Protein AF-A0A182H183-F1 (afdb_monomer_lite)

Secondary structure (DSSP, 8-state):
-PPPPPP--------EEE-TTT--EEEHHHHHHHHHHHHHT--EE-TTT--EESSHHHHHHHHHHHHSTTTSPPPPSS-HHHHHHHHHHHHTTSS-HHHHHHHH---HHHHHHHHH-SS-TTTHHHHSPPPHHHHHHHHHHHB---TT-S-EEB-S-HHHHHHHHTTSHHHHTTHHHH-SSHHHHHHHHHHHHHHHTEEPPPSS----PPPP------------

Sequence (224 aa):
MTTPRPEADRDGGVPKERCTVCRQDHLAKELQQYRRVLSDRLVFRCSICGGDYLSKEELWDHQDLHELPGTGPKPKVWNSNQMQEAIVAVVSQQCGISQASTQYGVPKGTLYDNILGKDNRMNVLHELPFSPEEEDAILNFACLLSPGAQSKRAIRSLCSILEFMSQFPCFQEKAEQFKFGGIPGFKWWWAFCRKHSIDPPRSLFDGRKRPKFDDTGNGRKDLI

Structure (mmCIF, N/CA/C/O backbone):
data_AF-A0A182H183-F1
#
_entry.id   AF-A0A182H183-F1
#
loop_
_atom_site.group_PDB
_atom_site.id
_atom_site.type_symbol
_atom_site.label_atom_id
_atom_site.label_alt_id
_atom_site.label_comp_id
_atom_site.label_asym_id
_atom_site.label_entity_id
_atom_site.label_seq_id
_atom_site.pdbx_PDB_ins_code
_atom_site.Cartn_x
_atom_site.Cartn_y
_atom_site.Cartn_z
_atom_site.occupancy
_atom_site.B_iso_or_equiv
_atom_site.auth_seq_id
_atom_site.auth_comp_id
_atom_site.auth_asym_id
_atom_site.auth_atom_id
_atom_site.pdbx_PDB_model_num
ATOM 1 N N . MET A 1 1 ? 22.256 65.022 -11.514 1.00 39.22 1 MET A N 1
ATOM 2 C CA . MET A 1 1 ? 22.562 63.815 -12.308 1.00 39.22 1 MET A CA 1
ATOM 3 C C . MET A 1 1 ? 22.072 62.628 -11.503 1.00 39.22 1 MET A C 1
ATOM 5 O O . MET A 1 1 ? 22.604 62.346 -10.441 1.00 39.22 1 MET A O 1
ATOM 9 N N . THR A 1 2 ? 20.937 62.093 -11.931 1.00 37.34 2 THR A N 1
ATOM 10 C CA . THR A 1 2 ? 20.128 61.044 -11.305 1.00 37.34 2 THR A CA 1
ATOM 11 C C . THR A 1 2 ? 20.797 59.682 -11.476 1.00 37.34 2 THR A C 1
ATOM 13 O O . THR A 1 2 ? 21.121 59.292 -12.593 1.00 37.34 2 THR A O 1
ATOM 16 N N . THR A 1 3 ? 20.999 58.948 -10.384 1.00 38.94 3 THR A N 1
ATOM 17 C CA . THR A 1 3 ? 21.345 57.523 -10.429 1.00 38.94 3 THR A CA 1
ATOM 18 C C . THR A 1 3 ? 20.062 56.707 -10.642 1.00 38.94 3 THR A C 1
ATOM 20 O O . THR A 1 3 ? 19.055 57.000 -9.991 1.00 38.94 3 THR A O 1
ATOM 23 N N . PRO A 1 4 ? 20.035 55.699 -11.534 1.00 43.81 4 PRO A N 1
ATOM 24 C CA . PRO A 1 4 ? 18.902 54.794 -11.610 1.00 43.81 4 PRO A CA 1
ATOM 25 C C . PRO A 1 4 ? 18.982 53.789 -10.457 1.00 43.81 4 PRO A C 1
ATOM 27 O O . PRO A 1 4 ? 20.023 53.198 -10.173 1.00 43.81 4 PRO A O 1
ATOM 30 N N . ARG A 1 5 ? 17.855 53.630 -9.771 1.00 40.81 5 ARG A N 1
ATOM 31 C CA . ARG A 1 5 ? 17.599 52.615 -8.749 1.00 40.81 5 ARG A CA 1
ATOM 32 C C . ARG A 1 5 ? 17.492 51.247 -9.442 1.00 40.81 5 ARG A C 1
ATOM 34 O O . ARG A 1 5 ? 16.743 51.169 -10.412 1.00 40.81 5 ARG A O 1
ATOM 41 N N . PRO A 1 6 ? 18.167 50.178 -8.981 1.00 44.06 6 PRO A N 1
ATOM 42 C CA . PRO A 1 6 ? 17.868 48.843 -9.475 1.00 44.06 6 PRO A CA 1
ATOM 43 C C . PRO A 1 6 ? 16.463 48.470 -8.998 1.00 44.06 6 PRO A C 1
ATOM 45 O O . PRO A 1 6 ? 16.145 48.536 -7.805 1.00 44.06 6 PRO A O 1
ATOM 48 N N . GLU A 1 7 ? 15.598 48.183 -9.962 1.00 44.69 7 GLU A N 1
ATOM 49 C CA . GLU A 1 7 ? 14.232 47.738 -9.746 1.00 44.69 7 GLU A CA 1
ATOM 50 C C . GLU A 1 7 ? 14.269 46.436 -8.942 1.00 44.69 7 GLU A C 1
ATOM 52 O O . GLU A 1 7 ? 14.997 45.499 -9.264 1.00 44.69 7 GLU A O 1
ATOM 57 N N . ALA A 1 8 ? 13.535 46.411 -7.831 1.00 43.25 8 ALA A N 1
ATOM 58 C CA . ALA A 1 8 ? 13.346 45.201 -7.056 1.00 43.25 8 ALA A CA 1
ATOM 59 C C . ALA A 1 8 ? 12.460 44.267 -7.881 1.00 43.25 8 ALA A C 1
ATOM 61 O O . ALA A 1 8 ? 11.236 44.415 -7.874 1.00 43.25 8 ALA A O 1
ATOM 62 N N . ASP A 1 9 ? 13.097 43.346 -8.596 1.00 43.84 9 ASP A N 1
ATOM 63 C CA . ASP A 1 9 ? 12.435 42.261 -9.301 1.00 43.84 9 ASP A CA 1
ATOM 64 C C . ASP A 1 9 ? 11.735 41.382 -8.255 1.00 43.84 9 ASP A C 1
ATOM 66 O O . ASP A 1 9 ? 12.343 40.581 -7.539 1.00 43.84 9 AS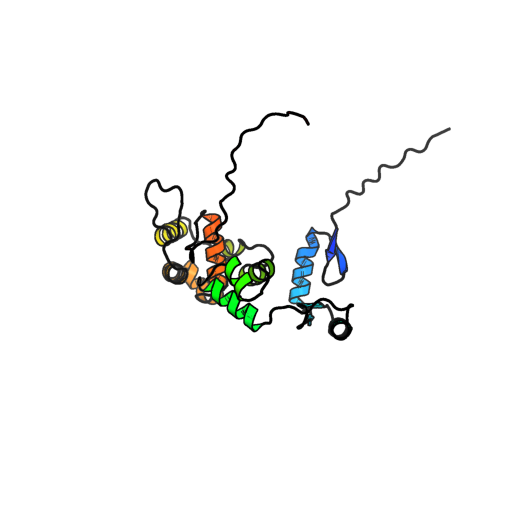P A O 1
ATOM 70 N N . ARG A 1 10 ? 10.434 41.619 -8.076 1.00 54.75 10 ARG A N 1
ATOM 71 C CA . ARG A 1 10 ? 9.547 40.747 -7.307 1.00 54.75 10 ARG A CA 1
ATOM 72 C C . ARG A 1 10 ? 9.146 39.585 -8.207 1.00 54.75 10 ARG A C 1
ATOM 74 O O . ARG A 1 10 ? 7.982 39.493 -8.583 1.00 54.75 10 ARG A O 1
ATOM 81 N N . ASP A 1 11 ? 10.074 38.687 -8.514 1.00 49.09 11 ASP A N 1
ATOM 82 C CA . ASP A 1 11 ? 9.678 37.351 -8.946 1.00 49.09 11 ASP A CA 1
ATOM 83 C C . ASP A 1 11 ? 9.651 36.451 -7.712 1.00 49.09 11 ASP A C 1
ATOM 85 O O . ASP A 1 11 ? 10.664 35.926 -7.246 1.00 49.09 11 ASP A O 1
ATOM 89 N N . GLY A 1 12 ? 8.465 36.338 -7.114 1.00 55.22 12 GLY A N 1
ATOM 90 C CA . GLY A 1 12 ? 8.164 35.286 -6.152 1.00 55.22 12 GLY A CA 1
ATOM 91 C C . GLY A 1 12 ? 8.176 33.952 -6.886 1.00 55.22 12 GLY A C 1
ATOM 92 O O . GLY A 1 12 ? 7.113 33.429 -7.211 1.00 55.22 12 GLY A O 1
ATOM 93 N N . GLY A 1 13 ? 9.377 33.449 -7.185 1.00 62.22 13 GLY A N 1
ATOM 94 C CA . GLY A 1 13 ? 9.611 32.280 -8.021 1.00 62.22 13 GLY A CA 1
ATOM 95 C C . GLY A 1 13 ? 8.808 31.088 -7.524 1.00 62.22 13 GLY A C 1
ATOM 96 O O . GLY A 1 13 ? 9.143 30.460 -6.518 1.00 62.22 13 GLY A O 1
ATOM 97 N N . VAL A 1 14 ? 7.713 30.787 -8.221 1.00 70.69 14 VAL A N 1
ATOM 98 C CA . VAL A 1 14 ? 6.875 29.636 -7.896 1.00 70.69 14 VAL A CA 1
ATOM 99 C C . VAL A 1 14 ? 7.707 28.372 -8.148 1.00 70.69 14 VAL A C 1
ATOM 101 O O . VAL A 1 14 ? 8.242 28.228 -9.252 1.00 70.69 14 VAL A O 1
ATOM 104 N N . PRO A 1 15 ? 7.825 27.447 -7.176 1.00 79.31 15 PRO A N 1
ATOM 105 C CA . PRO A 1 15 ? 8.632 26.242 -7.338 1.00 79.31 15 PRO A CA 1
ATOM 106 C C . PRO A 1 15 ? 8.178 25.424 -8.553 1.00 79.31 15 PRO A C 1
ATOM 108 O O . PRO A 1 15 ? 7.014 25.017 -8.644 1.00 79.31 15 PRO A O 1
ATOM 111 N N . LYS A 1 16 ? 9.105 25.188 -9.487 1.00 82.88 16 LYS A N 1
ATOM 112 C CA . LYS A 1 16 ? 8.920 24.320 -10.655 1.00 82.88 16 LYS A CA 1
ATOM 113 C C . LYS A 1 16 ? 9.706 23.030 -10.465 1.00 82.88 16 LYS A C 1
ATOM 115 O O . LYS A 1 16 ? 10.838 23.050 -9.994 1.00 82.88 16 LYS A O 1
ATOM 120 N N . GLU A 1 17 ? 9.107 21.920 -10.863 1.00 82.38 17 GLU A N 1
ATOM 121 C CA . GLU A 1 17 ? 9.718 20.597 -10.864 1.00 82.38 17 GLU A CA 1
ATOM 122 C C . GLU A 1 17 ? 9.696 20.014 -12.279 1.00 82.38 17 GLU A C 1
ATOM 124 O O . GLU A 1 17 ? 8.710 20.141 -13.011 1.00 82.38 17 GLU A O 1
ATOM 129 N N . ARG A 1 18 ? 10.777 19.326 -12.654 1.00 78.31 18 ARG A N 1
ATOM 130 C CA . ARG A 1 18 ? 10.873 18.642 -13.943 1.00 78.31 18 ARG A CA 1
ATOM 131 C C . ARG A 1 18 ? 10.112 17.323 -13.910 1.00 78.31 18 ARG A C 1
ATOM 133 O O . ARG A 1 18 ? 10.361 16.462 -13.064 1.00 78.31 18 ARG A O 1
ATOM 140 N N . CYS A 1 19 ? 9.208 17.127 -14.860 1.00 75.56 19 CYS A N 1
ATOM 141 C CA . CYS A 1 19 ? 8.535 15.851 -15.039 1.00 75.56 19 CYS A CA 1
ATOM 142 C C . CYS A 1 19 ? 9.513 14.798 -15.573 1.00 75.56 19 CYS A C 1
ATOM 144 O O . CYS A 1 19 ? 10.185 15.011 -16.578 1.00 75.56 19 CYS A O 1
ATOM 146 N N . THR A 1 20 ? 9.558 13.625 -14.944 1.00 64.50 20 THR A N 1
ATOM 147 C CA . THR A 1 20 ? 10.411 12.510 -15.386 1.00 64.50 20 THR A CA 1
ATOM 148 C C . THR A 1 20 ? 9.878 11.792 -16.627 1.00 64.50 20 THR A C 1
ATOM 150 O O . THR A 1 20 ? 10.598 10.978 -17.190 1.00 64.50 20 THR A O 1
ATOM 153 N N . VAL A 1 21 ? 8.635 12.077 -17.033 1.00 66.81 21 VAL A N 1
ATOM 154 C CA . VAL A 1 21 ? 7.955 11.436 -18.171 1.00 66.81 21 VAL A CA 1
ATOM 155 C C . VAL A 1 21 ? 8.037 12.320 -19.420 1.00 66.81 21 VAL A C 1
ATOM 157 O O . VAL A 1 21 ? 8.633 11.917 -20.406 1.00 66.81 21 VAL A O 1
ATOM 160 N N . CYS A 1 22 ? 7.530 13.559 -19.373 1.00 71.56 22 CYS A N 1
ATOM 161 C CA . CYS A 1 22 ? 7.561 14.478 -20.524 1.00 71.56 22 CYS A CA 1
ATOM 162 C C . CYS A 1 22 ? 8.816 15.369 -20.594 1.00 71.56 22 CYS A C 1
ATOM 164 O O . CYS A 1 22 ? 8.970 16.135 -21.540 1.00 71.56 22 CYS A O 1
ATOM 166 N N . ARG A 1 23 ? 9.695 15.318 -19.580 1.00 73.12 23 ARG A N 1
ATOM 167 C CA . ARG A 1 23 ? 10.912 16.148 -19.441 1.00 73.12 23 ARG A CA 1
ATOM 168 C C . ARG A 1 23 ? 10.685 17.668 -19.425 1.00 73.12 23 ARG A C 1
ATOM 170 O O . ARG A 1 23 ? 11.663 18.412 -19.442 1.00 73.12 23 ARG A O 1
ATOM 177 N N . GLN A 1 24 ? 9.437 18.125 -19.327 1.00 75.00 24 GLN A N 1
ATOM 178 C CA . GLN A 1 24 ? 9.078 19.539 -19.190 1.00 75.00 24 GLN A CA 1
ATOM 179 C C . GLN A 1 24 ? 9.025 19.970 -17.719 1.00 75.00 24 GLN A C 1
ATOM 181 O O . GLN A 1 24 ? 8.771 19.158 -16.822 1.00 75.00 24 GLN A O 1
ATOM 186 N N . ASP A 1 25 ? 9.267 21.258 -17.476 1.00 82.50 25 ASP A N 1
ATOM 187 C CA . ASP A 1 25 ? 9.179 21.863 -16.149 1.00 82.50 25 ASP A CA 1
ATOM 188 C C . ASP A 1 25 ? 7.733 22.314 -15.884 1.00 82.50 25 ASP A C 1
ATOM 190 O O . ASP A 1 25 ? 7.171 23.119 -16.628 1.00 82.50 25 ASP A O 1
ATOM 194 N N . HIS A 1 26 ? 7.128 21.804 -14.811 1.00 81.88 26 HIS A N 1
ATOM 195 C CA . HIS A 1 26 ? 5.771 22.155 -14.384 1.00 81.88 26 HIS A CA 1
ATOM 196 C C . HIS A 1 26 ? 5.799 22.798 -13.000 1.00 81.88 26 HIS A C 1
ATOM 198 O O . HIS A 1 26 ? 6.723 22.572 -12.221 1.00 81.88 26 HIS A O 1
ATOM 204 N N . LEU A 1 27 ? 4.765 23.567 -12.651 1.00 85.50 27 LEU A N 1
ATOM 205 C CA . LEU A 1 27 ? 4.596 24.042 -11.277 1.00 85.50 27 LEU A CA 1
ATOM 206 C C . LEU A 1 27 ? 4.476 22.832 -10.340 1.00 85.50 27 LEU A C 1
ATOM 208 O O . LEU A 1 27 ? 3.696 21.920 -10.616 1.00 85.50 27 LEU A O 1
ATOM 212 N N . ALA A 1 28 ? 5.209 22.823 -9.223 1.00 79.19 28 ALA A N 1
ATOM 213 C CA . ALA A 1 28 ? 5.262 21.676 -8.307 1.00 79.19 28 ALA A CA 1
ATOM 214 C C . ALA A 1 28 ? 3.858 21.226 -7.847 1.00 79.19 28 ALA A C 1
ATOM 216 O O . ALA A 1 28 ? 3.555 20.035 -7.805 1.00 79.19 28 ALA A O 1
ATOM 217 N N . LYS A 1 29 ? 2.963 22.196 -7.611 1.00 79.44 29 LYS A N 1
ATOM 218 C CA . LYS A 1 29 ? 1.550 21.976 -7.251 1.00 79.44 29 LYS A CA 1
ATOM 219 C C . LYS A 1 29 ? 0.711 21.289 -8.341 1.00 79.44 29 LYS A C 1
ATOM 221 O O . LYS A 1 29 ? -0.225 20.567 -8.024 1.00 79.44 29 LYS A O 1
ATOM 226 N N . GLU A 1 30 ? 1.034 21.500 -9.614 1.00 81.06 30 GLU A N 1
ATOM 227 C CA . GLU A 1 30 ? 0.284 20.974 -10.767 1.00 81.06 30 GLU A CA 1
ATOM 228 C C . GLU A 1 30 ? 0.905 19.686 -11.309 1.00 81.06 30 GLU A C 1
ATOM 230 O O . GLU A 1 30 ? 0.224 18.876 -11.939 1.00 81.06 30 GLU A O 1
ATOM 235 N N . LEU A 1 31 ? 2.186 19.447 -11.016 1.00 79.94 31 LEU A N 1
ATOM 236 C CA . LEU A 1 31 ? 2.907 18.272 -11.481 1.00 79.94 31 LEU A CA 1
ATOM 237 C C . LEU A 1 31 ? 2.298 16.969 -10.945 1.00 79.94 31 LEU A C 1
ATOM 239 O O . LEU A 1 31 ? 2.270 15.973 -11.664 1.00 79.94 31 LEU A O 1
ATOM 243 N N . GLN A 1 32 ? 1.767 16.954 -9.718 1.00 74.25 32 GLN A N 1
ATOM 244 C CA . GLN A 1 32 ? 1.113 15.762 -9.164 1.00 74.25 32 GLN A CA 1
ATOM 245 C C . GLN A 1 32 ? -0.190 15.420 -9.902 1.00 74.25 32 GLN A C 1
ATOM 247 O O . GLN A 1 32 ? -0.432 14.251 -10.201 1.00 74.25 32 GLN A O 1
ATOM 252 N N . GLN A 1 33 ? -0.998 16.425 -10.251 1.00 78.31 33 GLN A N 1
ATOM 253 C CA . GLN A 1 33 ? -2.214 16.235 -11.046 1.00 78.31 33 GLN A CA 1
ATOM 254 C C . GLN A 1 33 ? -1.874 15.828 -12.484 1.00 78.31 33 GLN A C 1
ATOM 256 O O . GLN A 1 33 ? -2.462 14.889 -13.014 1.00 78.31 33 GLN A O 1
ATOM 261 N N . TYR A 1 34 ? -0.874 16.468 -13.091 1.00 77.94 34 TYR A N 1
ATOM 262 C CA . TYR A 1 34 ? -0.394 16.123 -14.425 1.00 77.94 34 TYR A CA 1
ATOM 263 C C . TYR A 1 34 ? 0.140 14.685 -14.494 1.00 77.94 34 TYR A C 1
ATOM 265 O O . TYR A 1 34 ? -0.208 13.952 -15.413 1.00 77.94 34 TYR A O 1
ATOM 273 N N . ARG A 1 35 ? 0.898 14.226 -13.485 1.00 69.88 35 ARG A N 1
ATOM 274 C CA . ARG A 1 35 ? 1.352 12.826 -13.378 1.00 69.88 35 ARG A CA 1
ATOM 275 C C . ARG A 1 35 ? 0.186 11.829 -13.353 1.00 69.88 35 ARG A C 1
ATOM 277 O O . ARG A 1 35 ? 0.322 10.769 -13.954 1.00 69.88 35 ARG A O 1
ATOM 284 N N . ARG A 1 36 ? -0.939 12.163 -12.705 1.00 69.44 36 ARG A N 1
ATOM 285 C CA . ARG A 1 36 ? -2.165 11.336 -12.727 1.00 69.44 36 ARG A CA 1
ATOM 286 C C . ARG A 1 36 ? -2.803 11.315 -14.116 1.00 69.44 36 ARG A C 1
ATOM 288 O O . ARG A 1 36 ? -3.096 10.254 -14.641 1.00 69.44 36 ARG A O 1
ATOM 295 N N . VAL A 1 37 ? -2.904 12.471 -14.772 1.00 71.19 37 VAL A N 1
ATOM 296 C CA . VAL A 1 37 ? -3.403 12.540 -16.156 1.00 71.19 37 VAL A CA 1
ATOM 297 C C . VAL A 1 37 ? -2.513 11.741 -17.112 1.00 71.19 37 VAL A C 1
ATOM 299 O O . VAL A 1 37 ? -3.028 11.087 -18.010 1.00 71.19 37 VAL A O 1
ATOM 302 N N . LEU A 1 38 ? -1.191 11.748 -16.920 1.00 67.31 38 LEU A N 1
ATOM 303 C CA . LEU A 1 38 ? -0.270 10.924 -17.704 1.00 67.31 38 LEU A CA 1
ATOM 304 C C . LEU A 1 38 ? -0.443 9.427 -17.426 1.00 67.31 38 LEU A C 1
ATOM 306 O O . LEU A 1 38 ? -0.448 8.646 -18.373 1.00 67.31 38 LEU A O 1
ATOM 310 N N . SER A 1 39 ? -0.613 9.015 -16.162 1.00 63.16 39 SER A N 1
ATOM 311 C CA . SER A 1 39 ? -0.900 7.608 -15.849 1.00 63.16 39 SER A CA 1
ATOM 312 C C . SER A 1 39 ? -2.227 7.144 -16.446 1.00 63.16 39 SER A C 1
ATOM 314 O O . SER A 1 39 ? -2.306 6.018 -16.929 1.00 63.16 39 SER A O 1
ATOM 316 N N . ASP A 1 40 ? -3.228 8.024 -16.474 1.00 62.56 40 ASP A N 1
ATOM 317 C CA . ASP A 1 40 ? -4.559 7.739 -17.013 1.00 62.56 40 ASP A CA 1
ATOM 318 C C . ASP A 1 40 ? -4.583 7.788 -18.554 1.00 62.56 40 ASP A C 1
ATOM 320 O O . ASP A 1 40 ? -5.434 7.163 -19.183 1.00 62.56 40 ASP A O 1
ATOM 324 N N . ARG A 1 41 ? -3.622 8.484 -19.185 1.00 58.84 41 ARG A N 1
ATOM 325 C CA . ARG A 1 41 ? -3.465 8.596 -20.649 1.00 58.84 41 ARG A CA 1
ATOM 326 C C . ARG A 1 41 ? -2.628 7.483 -21.300 1.00 58.84 41 ARG A C 1
ATOM 328 O O . ARG A 1 41 ? -2.269 7.628 -22.461 1.00 58.84 41 ARG A O 1
ATOM 335 N N . LEU A 1 42 ? -2.382 6.364 -20.611 1.00 59.03 42 LEU A N 1
ATOM 336 C CA . LEU A 1 42 ? -1.580 5.229 -21.104 1.00 59.03 42 LEU A CA 1
ATOM 337 C C . LEU A 1 42 ? -0.159 5.641 -21.538 1.00 59.03 42 LEU A C 1
ATOM 339 O O . LEU A 1 42 ? 0.170 5.723 -22.718 1.00 59.03 42 LEU A O 1
ATOM 343 N N . VAL A 1 43 ? 0.727 5.836 -20.561 1.00 73.44 43 VAL A N 1
ATOM 344 C CA . VAL A 1 43 ? 2.173 5.798 -20.825 1.00 73.44 43 VAL A CA 1
ATOM 345 C C . VAL A 1 43 ? 2.601 4.402 -21.297 1.00 73.44 43 VAL A C 1
ATOM 347 O O . VAL A 1 43 ? 2.169 3.384 -20.750 1.00 73.44 43 VAL A O 1
ATOM 350 N N . PHE A 1 44 ? 3.490 4.344 -22.287 1.00 76.44 44 PHE A N 1
ATOM 351 C CA . PHE A 1 44 ? 4.120 3.108 -22.744 1.00 76.44 44 PHE A CA 1
ATOM 352 C C . PHE A 1 44 ? 5.293 2.774 -21.825 1.00 76.44 44 PHE A C 1
ATOM 354 O O . PHE A 1 44 ? 6.191 3.590 -21.632 1.00 76.44 44 PHE A O 1
ATOM 361 N N . ARG A 1 45 ? 5.298 1.575 -21.235 1.00 78.19 45 ARG A N 1
ATOM 362 C CA . ARG A 1 45 ? 6.331 1.170 -20.273 1.00 78.19 45 ARG A CA 1
ATOM 363 C C . ARG A 1 45 ? 7.333 0.207 -20.894 1.00 78.19 45 ARG A C 1
ATOM 365 O O . ARG A 1 45 ? 6.951 -0.859 -21.371 1.00 78.19 45 ARG A O 1
ATOM 372 N N . CYS A 1 46 ? 8.622 0.529 -20.793 1.00 80.94 46 CYS A N 1
ATOM 373 C CA . CYS A 1 46 ? 9.691 -0.381 -21.188 1.00 80.94 46 CYS A CA 1
ATOM 374 C C . CYS A 1 46 ? 9.704 -1.625 -20.292 1.00 80.94 46 CYS A C 1
ATOM 376 O O . CYS A 1 46 ? 9.806 -1.530 -19.067 1.00 80.94 46 CYS A O 1
ATOM 378 N N . SER A 1 47 ? 9.634 -2.807 -20.900 1.00 74.31 47 SER A N 1
ATOM 379 C CA . SER A 1 47 ? 9.675 -4.090 -20.193 1.00 74.31 47 SER A CA 1
ATOM 380 C C . SER A 1 47 ? 11.050 -4.400 -19.586 1.00 74.31 47 SER A C 1
ATOM 382 O O . SER A 1 47 ? 11.117 -5.128 -18.598 1.00 74.31 47 SER A O 1
ATOM 384 N N . ILE A 1 48 ? 12.127 -3.817 -20.127 1.00 76.19 48 ILE A N 1
ATOM 385 C CA . ILE A 1 48 ? 13.517 -4.084 -19.730 1.00 76.19 48 ILE A CA 1
ATOM 386 C C . ILE A 1 48 ? 13.937 -3.207 -18.540 1.00 76.19 48 ILE A C 1
ATOM 388 O O . ILE A 1 48 ? 14.385 -3.727 -17.517 1.00 76.19 48 ILE A O 1
ATOM 392 N N . CYS A 1 49 ? 13.771 -1.881 -18.625 1.00 78.81 49 CYS A N 1
ATOM 393 C CA . CYS A 1 49 ? 14.171 -0.956 -17.552 1.00 78.81 49 CYS A CA 1
ATOM 394 C C . CYS A 1 49 ? 13.004 -0.363 -16.749 1.00 78.81 49 CYS A C 1
ATOM 396 O O . CYS A 1 49 ? 13.213 0.167 -15.658 1.00 78.81 49 CYS A O 1
ATOM 398 N N . GLY A 1 50 ? 11.760 -0.475 -17.228 1.00 73.25 50 GLY A N 1
ATOM 399 C CA . GLY A 1 50 ? 10.590 0.116 -16.575 1.00 73.25 50 GLY A CA 1
ATOM 400 C C . GLY A 1 50 ? 10.414 1.618 -16.760 1.00 73.25 50 GLY A C 1
ATOM 401 O O . GLY A 1 50 ? 9.613 2.182 -16.019 1.00 73.25 50 GLY A O 1
ATOM 402 N N . GLY A 1 51 ? 11.148 2.252 -17.679 1.00 77.56 51 GLY A N 1
ATOM 403 C CA . GLY A 1 51 ? 10.915 3.646 -18.060 1.00 77.56 51 GLY A CA 1
ATOM 404 C C . GLY A 1 51 ? 9.517 3.838 -18.653 1.00 77.56 51 GLY A C 1
ATOM 405 O O . GLY A 1 51 ? 9.002 2.929 -19.305 1.00 77.56 51 GLY A O 1
ATOM 406 N N . ASP A 1 52 ? 8.914 4.999 -18.401 1.00 78.75 52 ASP A N 1
ATOM 407 C CA . ASP A 1 52 ? 7.608 5.397 -18.934 1.00 78.75 52 ASP A CA 1
ATOM 408 C C . ASP A 1 52 ? 7.814 6.406 -20.084 1.00 78.75 52 ASP A C 1
ATOM 410 O O . ASP A 1 52 ? 8.602 7.343 -19.942 1.00 78.75 52 ASP A O 1
ATOM 414 N N . TYR A 1 53 ? 7.097 6.222 -21.193 1.00 79.88 53 TYR A N 1
ATOM 415 C CA . TYR A 1 53 ? 7.204 6.996 -22.439 1.00 79.88 53 TYR A CA 1
ATOM 416 C C . TYR A 1 53 ? 5.816 7.463 -22.894 1.00 79.88 53 TYR A C 1
ATOM 418 O O . TYR A 1 53 ? 4.810 6.824 -22.574 1.00 79.88 53 TYR A O 1
ATOM 426 N N . LEU A 1 54 ? 5.734 8.589 -23.606 1.00 77.69 54 LEU A N 1
ATOM 427 C CA . LEU A 1 54 ? 4.453 9.189 -24.008 1.00 77.69 54 LEU A CA 1
ATOM 428 C C . LEU A 1 54 ? 3.938 8.643 -25.340 1.00 77.69 54 LEU A C 1
ATOM 430 O O . LEU A 1 54 ? 2.754 8.777 -25.641 1.00 77.69 54 LEU A O 1
ATOM 434 N N . SER A 1 55 ? 4.816 8.020 -26.120 1.00 80.62 55 SER A N 1
ATOM 435 C CA . SER A 1 55 ? 4.503 7.424 -27.414 1.00 80.62 55 SER A CA 1
ATOM 436 C C . SER A 1 55 ? 5.174 6.062 -27.586 1.00 80.62 55 SER A C 1
ATOM 438 O O . SER A 1 55 ? 6.088 5.688 -26.843 1.00 80.62 55 SER A O 1
ATOM 440 N N . LYS A 1 56 ? 4.689 5.299 -28.567 1.00 82.44 56 LYS A N 1
ATOM 441 C CA . LYS A 1 56 ? 5.246 3.987 -28.902 1.00 82.44 56 LYS A CA 1
ATOM 442 C C . LYS A 1 56 ? 6.600 4.135 -29.594 1.00 82.44 56 LYS A C 1
ATOM 444 O O . LYS A 1 56 ? 7.486 3.324 -29.362 1.00 82.44 56 LYS A O 1
ATOM 449 N N . GLU A 1 57 ? 6.750 5.193 -30.382 1.00 86.75 57 GLU A N 1
ATOM 450 C CA . GLU A 1 57 ? 7.964 5.576 -31.096 1.00 86.75 57 GLU A CA 1
ATOM 451 C C . GLU A 1 57 ? 9.092 5.893 -30.107 1.00 86.75 57 GLU A C 1
ATOM 453 O O . GLU A 1 57 ? 10.155 5.289 -30.184 1.00 86.75 57 GLU A O 1
ATOM 458 N N . GLU A 1 58 ? 8.829 6.717 -29.085 1.00 82.88 58 GLU A N 1
ATOM 459 C CA . GLU A 1 58 ? 9.811 6.996 -28.024 1.00 82.88 58 GLU A CA 1
ATOM 460 C C . GLU A 1 58 ? 10.217 5.738 -27.242 1.00 82.88 58 GLU A C 1
ATOM 462 O O . GLU A 1 58 ? 11.360 5.623 -26.795 1.00 82.88 58 GLU A O 1
ATOM 467 N N . LEU A 1 59 ? 9.283 4.799 -27.041 1.00 84.44 59 LEU A N 1
ATOM 468 C CA . LEU A 1 59 ? 9.589 3.521 -26.406 1.00 84.44 59 LEU A CA 1
ATOM 469 C C . LEU A 1 59 ? 10.475 2.647 -27.308 1.00 84.44 59 LEU A C 1
ATOM 471 O O . LEU A 1 59 ? 11.403 2.025 -26.795 1.00 84.44 59 LEU A O 1
ATOM 475 N N . TRP A 1 60 ? 10.193 2.578 -28.608 1.00 85.56 60 TRP A N 1
ATOM 476 C CA . TRP A 1 60 ? 10.992 1.813 -29.569 1.00 85.56 60 TRP A CA 1
ATOM 477 C C . TRP A 1 60 ? 12.410 2.366 -29.694 1.00 85.56 60 TRP A C 1
ATOM 479 O O . TRP A 1 60 ? 13.356 1.621 -29.456 1.00 85.56 60 TRP A O 1
ATOM 489 N N . ASP A 1 61 ? 12.557 3.677 -29.893 1.00 84.69 61 ASP A N 1
ATOM 490 C CA . ASP A 1 61 ? 13.867 4.341 -29.936 1.00 84.69 61 ASP A CA 1
ATOM 491 C C . ASP A 1 61 ? 14.663 4.093 -28.646 1.00 84.69 61 ASP A C 1
ATOM 493 O O . ASP A 1 61 ? 15.882 3.924 -28.639 1.00 84.69 61 ASP A O 1
ATOM 497 N N . HIS A 1 62 ? 13.967 4.060 -27.507 1.00 82.88 62 HIS A N 1
ATOM 498 C CA . HIS A 1 62 ? 14.585 3.715 -26.241 1.00 82.88 62 HIS A CA 1
ATOM 499 C C . HIS A 1 62 ? 15.008 2.239 -26.161 1.00 82.88 62 HIS A C 1
ATOM 501 O O . HIS A 1 62 ? 16.054 1.947 -25.573 1.00 82.88 62 HIS A O 1
ATOM 507 N N . GLN A 1 63 ? 14.209 1.311 -26.689 1.00 82.88 63 GLN A N 1
ATOM 508 C CA . GLN A 1 63 ? 14.519 -0.119 -26.671 1.00 82.88 63 GLN A CA 1
ATOM 509 C C . GLN A 1 63 ? 15.796 -0.433 -27.452 1.00 82.88 63 GLN A C 1
ATOM 511 O O . GLN A 1 63 ? 16.590 -1.237 -26.967 1.00 82.88 63 GLN A O 1
ATOM 516 N N . ASP A 1 64 ? 16.063 0.283 -28.542 1.00 83.81 64 ASP A N 1
ATOM 517 C CA . ASP A 1 64 ? 17.311 0.162 -29.305 1.00 83.81 64 ASP A CA 1
ATOM 518 C C . ASP A 1 64 ? 18.548 0.494 -28.448 1.00 83.81 64 ASP A C 1
ATOM 520 O O . ASP A 1 64 ? 19.619 -0.098 -28.597 1.00 83.81 64 ASP A O 1
ATOM 524 N N . LEU A 1 65 ? 18.407 1.383 -27.455 1.00 81.25 65 LEU A N 1
ATOM 525 C CA . LEU A 1 65 ? 19.495 1.699 -26.521 1.00 81.25 65 LEU A CA 1
ATOM 526 C C . LEU A 1 65 ? 19.854 0.524 -25.602 1.00 81.25 65 LEU A C 1
ATOM 528 O O . LEU A 1 65 ? 20.947 0.520 -25.038 1.00 81.25 65 LEU A O 1
ATOM 532 N N . HIS A 1 66 ? 18.970 -0.461 -25.417 1.00 75.62 66 HIS A N 1
ATOM 533 C CA . HIS A 1 66 ? 19.301 -1.678 -24.673 1.00 75.62 66 HIS A CA 1
ATOM 534 C C . HIS A 1 66 ? 20.210 -2.630 -25.455 1.00 75.62 66 HIS A C 1
ATOM 536 O O . HIS A 1 66 ? 20.903 -3.434 -24.832 1.00 75.62 66 HIS A O 1
ATOM 542 N N . GLU A 1 67 ? 20.237 -2.528 -26.784 1.00 75.50 67 GLU A N 1
ATOM 543 C CA . GLU A 1 67 ? 21.098 -3.343 -27.646 1.00 75.50 67 GLU A CA 1
ATOM 544 C C . GLU A 1 67 ? 22.534 -2.798 -27.709 1.00 75.50 67 GLU A C 1
ATOM 546 O O . GLU A 1 67 ? 23.477 -3.534 -28.008 1.00 75.50 67 GLU A O 1
ATOM 551 N N . LEU A 1 68 ? 22.727 -1.518 -27.367 1.00 73.88 68 LEU A N 1
ATOM 552 C CA . LEU A 1 68 ? 24.028 -0.858 -27.384 1.00 73.88 68 LEU A CA 1
ATOM 553 C C . LEU A 1 68 ? 24.779 -1.016 -26.043 1.00 73.88 68 LEU A C 1
ATOM 555 O O . LEU A 1 68 ? 24.291 -0.593 -24.987 1.00 73.88 68 LEU A O 1
ATOM 559 N N . PRO A 1 69 ? 26.010 -1.565 -26.044 1.00 66.50 69 PRO A N 1
ATOM 560 C CA . PRO A 1 69 ? 26.800 -1.698 -24.827 1.00 66.50 69 PRO A CA 1
ATOM 561 C C . PRO A 1 69 ? 27.240 -0.324 -24.299 1.00 66.50 69 PRO A C 1
ATOM 563 O O . PRO A 1 69 ? 27.965 0.418 -24.956 1.00 66.50 69 PRO A O 1
ATOM 566 N N . GLY A 1 70 ? 26.834 -0.007 -23.066 1.00 66.06 70 GLY A N 1
ATOM 567 C CA . GLY A 1 70 ? 27.335 1.145 -22.305 1.00 66.06 70 GLY A CA 1
ATOM 568 C C . GLY A 1 70 ? 26.535 2.446 -22.422 1.00 66.06 70 GLY A C 1
ATOM 569 O O . GLY A 1 70 ? 26.870 3.398 -21.720 1.00 66.06 70 GLY A O 1
ATOM 570 N N . THR A 1 71 ? 25.474 2.500 -23.233 1.00 64.50 71 THR A N 1
ATOM 571 C CA . THR A 1 71 ? 24.648 3.715 -23.415 1.00 64.50 71 THR A CA 1
ATOM 572 C C . THR A 1 71 ? 23.198 3.556 -22.943 1.00 64.50 71 THR A C 1
ATOM 574 O O . THR A 1 71 ? 22.546 4.556 -22.638 1.00 64.50 71 THR A O 1
ATOM 577 N N . GLY A 1 72 ? 22.700 2.322 -22.808 1.00 62.09 72 GLY A N 1
ATOM 578 C CA . GLY A 1 72 ? 21.351 2.040 -22.316 1.00 62.09 72 GLY A CA 1
ATOM 579 C C . GLY A 1 72 ? 21.210 2.063 -20.786 1.00 62.09 72 GLY A C 1
ATOM 580 O O . GLY A 1 72 ? 22.150 1.721 -20.058 1.00 62.09 72 GLY A O 1
ATOM 581 N N . PRO A 1 73 ? 20.024 2.413 -20.248 1.00 63.62 73 PRO A N 1
ATOM 582 C CA . PRO A 1 73 ? 19.731 2.197 -18.836 1.00 63.62 73 PRO A CA 1
ATOM 583 C C . PRO A 1 73 ? 19.830 0.705 -18.504 1.00 63.62 73 PRO A C 1
ATOM 585 O O . PRO A 1 73 ? 19.456 -0.160 -19.296 1.00 63.62 73 PRO A O 1
ATOM 588 N N . LYS A 1 74 ? 20.355 0.397 -17.314 1.00 62.50 74 LYS A N 1
ATOM 589 C CA . LYS A 1 74 ? 20.587 -0.992 -16.908 1.00 62.50 74 LYS A CA 1
ATOM 590 C C . LYS A 1 74 ? 19.258 -1.761 -16.858 1.00 62.50 74 LYS A C 1
ATOM 592 O O . LYS A 1 74 ? 18.281 -1.222 -16.327 1.00 62.50 74 LYS A O 1
ATOM 597 N N . PRO A 1 75 ? 19.213 -3.004 -17.372 1.00 63.97 75 PRO A N 1
ATOM 598 C CA . PRO A 1 75 ? 18.032 -3.845 -17.249 1.00 63.97 75 PRO A CA 1
ATOM 599 C C . PRO A 1 75 ? 17.687 -4.046 -15.773 1.00 63.97 75 PRO A C 1
ATOM 601 O O . PRO A 1 75 ? 18.569 -4.086 -14.906 1.00 63.97 75 PRO A O 1
ATOM 604 N N . LYS A 1 76 ? 16.392 -4.168 -15.475 1.00 67.75 76 LYS A N 1
ATOM 605 C CA . LYS A 1 76 ? 15.958 -4.567 -14.138 1.00 67.75 76 LYS A CA 1
ATOM 606 C C . LYS A 1 76 ? 16.551 -5.936 -13.824 1.00 67.75 76 LYS A C 1
ATOM 608 O O . LYS A 1 76 ? 16.444 -6.868 -14.610 1.00 67.75 76 LYS A O 1
ATOM 613 N N . VAL A 1 77 ? 17.146 -6.049 -12.640 1.00 75.44 77 VAL A N 1
ATOM 614 C CA . VAL A 1 77 ? 17.688 -7.318 -12.124 1.00 75.44 77 VAL A CA 1
ATOM 615 C C . VAL A 1 77 ? 16.563 -8.307 -11.783 1.00 75.44 77 VAL A C 1
ATOM 617 O O . VAL A 1 77 ? 16.802 -9.502 -11.659 1.00 75.44 77 VAL A O 1
ATOM 620 N N . TRP A 1 78 ? 15.332 -7.809 -11.643 1.00 79.62 78 TRP A N 1
ATOM 621 C CA . TRP A 1 78 ? 14.143 -8.573 -11.289 1.00 79.62 78 TRP A CA 1
ATOM 622 C C . TRP A 1 78 ? 13.101 -8.529 -12.412 1.00 79.62 78 TRP A C 1
ATOM 624 O O . TRP A 1 78 ? 12.918 -7.503 -13.071 1.00 79.62 78 TRP A O 1
ATOM 634 N N . ASN A 1 79 ? 12.388 -9.636 -12.603 1.00 82.06 79 ASN A N 1
ATOM 635 C CA . ASN A 1 79 ? 11.315 -9.767 -13.587 1.00 82.06 79 ASN A CA 1
ATOM 636 C C . ASN A 1 79 ? 9.918 -9.584 -12.957 1.00 82.06 79 ASN A C 1
ATOM 638 O O . ASN A 1 79 ? 9.766 -9.412 -11.745 1.00 82.06 79 ASN A O 1
ATOM 642 N N . SER A 1 80 ? 8.875 -9.616 -13.793 1.00 81.56 80 SER A N 1
ATOM 643 C CA . SER A 1 80 ? 7.490 -9.410 -13.343 1.00 81.56 80 SER A CA 1
ATOM 644 C C . SER A 1 80 ? 7.004 -10.473 -12.350 1.00 81.56 80 SER A C 1
ATOM 646 O O . SER A 1 80 ? 6.234 -10.146 -11.450 1.00 81.56 80 SER A O 1
ATOM 648 N N . ASN A 1 81 ? 7.463 -11.721 -12.475 1.00 84.12 81 ASN A N 1
ATOM 649 C CA . ASN A 1 81 ? 7.063 -12.803 -11.572 1.00 84.12 81 ASN A CA 1
ATOM 650 C C . ASN A 1 81 ? 7.671 -12.601 -10.182 1.00 84.12 81 ASN A C 1
ATOM 652 O O . ASN A 1 81 ? 6.944 -12.640 -9.196 1.00 84.12 81 ASN A O 1
ATOM 656 N N . GLN A 1 82 ? 8.962 -12.264 -10.105 1.00 87.44 82 GLN A N 1
ATOM 657 C CA . GLN A 1 82 ? 9.635 -11.957 -8.836 1.00 87.44 82 GLN A CA 1
ATOM 658 C C . GLN A 1 82 ? 8.975 -10.784 -8.102 1.00 87.44 82 GLN A C 1
ATOM 660 O O . GLN A 1 82 ? 8.847 -10.809 -6.880 1.00 87.44 82 GLN A O 1
ATOM 665 N N . MET A 1 83 ? 8.511 -9.765 -8.835 1.00 89.06 83 MET A N 1
ATOM 666 C CA . MET A 1 83 ? 7.724 -8.677 -8.249 1.00 89.06 83 MET A CA 1
ATOM 667 C C . MET A 1 83 ? 6.407 -9.187 -7.658 1.00 89.06 83 MET A C 1
ATOM 669 O O . MET A 1 83 ? 6.082 -8.862 -6.517 1.00 89.06 83 MET A O 1
ATOM 673 N N . GLN A 1 84 ? 5.653 -9.982 -8.418 1.00 87.62 84 GLN A N 1
ATOM 674 C CA . GLN A 1 84 ? 4.360 -10.486 -7.968 1.00 87.62 84 GLN A CA 1
ATOM 675 C C . GLN A 1 84 ? 4.503 -11.400 -6.745 1.00 87.62 84 GLN A C 1
ATOM 677 O O . GLN A 1 84 ? 3.753 -11.255 -5.782 1.00 87.62 84 GLN A O 1
ATOM 682 N N . GLU A 1 85 ? 5.500 -12.283 -6.740 1.00 88.88 85 GLU A N 1
ATOM 683 C CA . GLU A 1 85 ? 5.817 -13.148 -5.600 1.00 88.88 85 GLU A CA 1
ATOM 684 C C . GLU A 1 85 ? 6.230 -12.336 -4.368 1.00 88.88 85 GLU A C 1
ATOM 686 O O . GLU A 1 85 ? 5.742 -12.598 -3.267 1.00 88.88 85 GLU A O 1
ATOM 691 N N . ALA A 1 86 ? 7.051 -11.294 -4.546 1.00 90.50 86 ALA A N 1
ATOM 692 C CA . ALA A 1 86 ? 7.428 -10.392 -3.461 1.00 90.50 86 ALA A CA 1
ATOM 693 C C . ALA A 1 86 ? 6.214 -9.670 -2.862 1.00 90.50 86 ALA A C 1
ATOM 695 O O . ALA A 1 86 ? 6.109 -9.547 -1.641 1.00 90.50 86 ALA A O 1
ATOM 696 N N . ILE A 1 87 ? 5.288 -9.204 -3.705 1.00 89.56 87 ILE A N 1
ATOM 697 C CA . ILE A 1 87 ? 4.047 -8.563 -3.257 1.00 89.56 87 ILE A CA 1
ATOM 698 C C . ILE A 1 87 ? 3.204 -9.560 -2.465 1.00 89.56 87 ILE A C 1
ATOM 700 O O . ILE A 1 87 ? 2.818 -9.245 -1.342 1.00 89.56 87 ILE A O 1
ATOM 704 N N . VAL A 1 88 ? 2.955 -10.754 -3.014 1.00 87.62 88 VAL A N 1
ATOM 705 C CA . VAL A 1 88 ? 2.153 -11.803 -2.363 1.00 87.62 88 VAL A CA 1
ATOM 706 C C . VAL A 1 88 ? 2.745 -12.172 -1.002 1.00 87.62 88 VAL A C 1
ATOM 708 O O . VAL A 1 88 ? 2.029 -12.159 -0.003 1.00 87.62 88 VAL A O 1
ATOM 711 N N . ALA A 1 89 ? 4.058 -12.400 -0.927 1.00 87.69 89 ALA A N 1
ATOM 712 C CA . ALA A 1 89 ? 4.734 -12.742 0.321 1.00 87.69 89 ALA A CA 1
ATOM 713 C C . ALA A 1 89 ? 4.555 -11.661 1.405 1.00 87.69 89 ALA A C 1
ATOM 715 O O . ALA A 1 89 ? 4.327 -11.984 2.575 1.00 87.69 89 ALA A O 1
ATOM 716 N N . VAL A 1 90 ? 4.604 -10.379 1.025 1.00 87.25 90 VAL A N 1
ATOM 717 C CA . VAL A 1 90 ? 4.397 -9.268 1.966 1.00 87.25 90 VAL A CA 1
ATOM 718 C C . VAL A 1 90 ? 2.932 -9.134 2.382 1.00 87.25 90 VAL A C 1
ATOM 720 O O . VAL A 1 90 ? 2.647 -9.047 3.577 1.00 87.25 90 VAL A O 1
ATOM 723 N N . VAL A 1 91 ? 1.990 -9.113 1.432 1.00 86.25 91 VAL A N 1
ATOM 724 C CA . VAL A 1 91 ? 0.566 -8.885 1.750 1.00 86.25 91 VAL A CA 1
ATOM 725 C C . VAL A 1 91 ? -0.048 -10.051 2.522 1.00 86.25 91 VAL A C 1
ATOM 727 O O . VAL A 1 91 ? -0.920 -9.836 3.359 1.00 86.25 91 VAL A O 1
ATOM 730 N N . SER A 1 92 ? 0.456 -11.267 2.309 1.00 83.44 92 SER A N 1
ATOM 731 C CA . SER A 1 92 ? 0.097 -12.461 3.079 1.00 83.44 92 SER A CA 1
ATOM 732 C C . SER A 1 92 ? 0.843 -12.572 4.416 1.00 83.44 92 SER A C 1
ATOM 734 O O . SER A 1 92 ? 0.714 -13.587 5.093 1.00 83.44 92 SER A O 1
ATOM 736 N N . GLN A 1 93 ? 1.617 -11.551 4.807 1.00 82.19 93 GLN A N 1
ATOM 737 C CA . GLN A 1 93 ? 2.395 -11.502 6.052 1.00 82.19 93 GLN A CA 1
ATOM 738 C C . GLN A 1 93 ? 3.383 -12.669 6.238 1.00 82.19 93 GLN A C 1
ATOM 740 O O . GLN A 1 93 ? 3.729 -13.015 7.367 1.00 82.19 93 GLN A O 1
ATOM 745 N N . GLN A 1 94 ? 3.876 -13.262 5.147 1.00 82.31 94 GLN A N 1
ATOM 746 C CA . GLN A 1 94 ? 4.928 -14.282 5.214 1.00 82.31 94 GLN A CA 1
ATOM 747 C C . GLN A 1 94 ? 6.281 -13.649 5.561 1.00 82.31 94 GLN A C 1
ATOM 749 O O . GLN A 1 94 ? 7.076 -14.233 6.298 1.00 82.31 94 GLN A O 1
ATOM 754 N N . CYS A 1 95 ? 6.538 -12.442 5.050 1.00 81.81 95 CYS A N 1
ATOM 755 C CA . CYS A 1 95 ? 7.734 -11.671 5.363 1.00 81.81 95 CYS A CA 1
ATOM 756 C C . CYS A 1 95 ? 7.496 -10.153 5.292 1.00 81.81 95 CYS A C 1
ATOM 758 O O . CYS A 1 95 ? 6.507 -9.672 4.740 1.00 81.81 95 CYS A O 1
ATOM 760 N N . GLY A 1 96 ? 8.415 -9.371 5.864 1.00 83.56 96 GLY A N 1
ATOM 761 C CA . GLY A 1 96 ? 8.399 -7.910 5.745 1.00 83.56 96 GLY A CA 1
ATOM 762 C C . GLY A 1 96 ? 8.988 -7.409 4.419 1.00 83.56 96 GLY A C 1
ATOM 763 O O . GLY A 1 96 ? 9.798 -8.085 3.789 1.00 83.56 96 GLY A O 1
ATOM 764 N N . ILE A 1 97 ? 8.677 -6.163 4.041 1.00 83.00 97 ILE A N 1
ATOM 765 C CA . ILE A 1 97 ? 9.172 -5.518 2.801 1.00 83.00 97 ILE A CA 1
ATOM 766 C C . ILE A 1 97 ? 10.704 -5.552 2.703 1.00 83.00 97 ILE A C 1
ATOM 768 O O . ILE A 1 97 ? 11.262 -5.768 1.628 1.00 83.00 97 ILE A O 1
ATOM 772 N N . SER A 1 98 ? 11.402 -5.361 3.828 1.00 84.62 98 SER A N 1
ATOM 773 C CA . SER A 1 98 ? 12.863 -5.465 3.879 1.00 84.62 98 SER A CA 1
ATOM 774 C C . SER A 1 98 ? 13.370 -6.837 3.441 1.00 84.62 98 SER A C 1
ATOM 776 O O . SER A 1 98 ? 14.343 -6.900 2.697 1.00 84.62 98 SER A O 1
ATOM 778 N N . GLN A 1 99 ? 12.730 -7.904 3.918 1.00 84.75 99 GLN A N 1
ATOM 779 C CA . GLN A 1 99 ? 13.129 -9.283 3.663 1.00 84.75 99 GLN A CA 1
ATOM 780 C C . GLN A 1 99 ? 12.752 -9.704 2.241 1.00 84.75 99 GLN A C 1
ATOM 782 O O . GLN A 1 99 ? 13.595 -10.244 1.532 1.00 84.75 99 GLN A O 1
ATOM 787 N N . ALA A 1 100 ? 11.538 -9.369 1.793 1.00 87.12 100 ALA A N 1
ATOM 788 C CA . ALA A 1 100 ? 11.097 -9.602 0.420 1.00 87.12 100 ALA A CA 1
ATOM 789 C C . ALA A 1 100 ? 12.023 -8.921 -0.601 1.00 87.12 100 ALA A C 1
ATOM 791 O O . ALA A 1 100 ? 12.383 -9.511 -1.614 1.00 87.12 100 ALA A O 1
ATOM 792 N N . SER A 1 101 ? 12.482 -7.701 -0.311 1.00 87.62 101 SER A N 1
ATOM 793 C CA . SER A 1 101 ? 13.418 -6.999 -1.190 1.00 87.62 101 SER A CA 1
ATOM 794 C C . SER A 1 101 ? 14.720 -7.772 -1.409 1.00 87.62 101 SER A C 1
ATOM 796 O O . SER A 1 101 ? 15.169 -7.906 -2.546 1.00 87.62 101 SER A O 1
ATOM 798 N N . THR A 1 102 ? 15.300 -8.317 -0.337 1.00 88.06 102 THR A N 1
ATOM 799 C CA . THR A 1 102 ? 16.513 -9.139 -0.425 1.00 88.06 102 THR A CA 1
ATOM 800 C C . THR A 1 102 ? 16.236 -10.473 -1.115 1.00 88.06 102 THR A C 1
ATOM 802 O O . THR A 1 102 ? 17.027 -10.901 -1.946 1.00 88.06 102 THR A O 1
ATOM 805 N N . GLN A 1 103 ? 15.114 -11.120 -0.792 1.00 88.44 103 GLN A N 1
ATOM 806 C CA . GLN A 1 103 ? 14.774 -12.455 -1.286 1.00 88.44 103 GLN A CA 1
ATOM 807 C C . GLN A 1 103 ? 14.478 -12.477 -2.789 1.00 88.44 103 GLN A C 1
ATOM 809 O O . GLN A 1 103 ? 14.926 -13.380 -3.488 1.00 88.44 103 GLN A O 1
ATOM 814 N N . TYR A 1 104 ? 13.743 -11.483 -3.286 1.00 87.00 104 TYR A N 1
ATOM 815 C CA . TYR A 1 104 ? 13.281 -11.445 -4.675 1.00 87.00 104 TYR A CA 1
ATOM 816 C C . TYR A 1 104 ? 14.105 -10.494 -5.559 1.00 87.00 104 TYR A C 1
ATOM 818 O O . TYR A 1 104 ? 13.792 -10.319 -6.734 1.00 87.00 104 TYR A O 1
ATOM 826 N N . GLY A 1 105 ? 15.141 -9.844 -5.012 1.00 83.88 105 GLY A N 1
ATOM 827 C CA . GLY A 1 105 ? 15.990 -8.898 -5.749 1.00 83.88 105 GLY A CA 1
ATOM 828 C C . GLY A 1 105 ? 15.280 -7.601 -6.162 1.00 83.88 105 GLY A C 1
ATOM 829 O O . GLY A 1 105 ? 15.798 -6.833 -6.973 1.00 83.88 105 GLY A O 1
ATOM 830 N N . VAL A 1 106 ? 14.092 -7.343 -5.610 1.00 86.00 106 VAL A N 1
ATOM 831 C CA . VAL A 1 106 ? 13.267 -6.168 -5.906 1.00 86.00 106 VAL A CA 1
ATOM 832 C C . VAL A 1 106 ? 13.647 -5.022 -4.962 1.00 86.00 106 VAL A C 1
ATOM 834 O O . VAL A 1 106 ? 13.641 -5.218 -3.748 1.00 86.00 106 VAL A O 1
ATOM 837 N N . PRO A 1 107 ? 13.931 -3.796 -5.438 1.00 87.19 107 PRO A N 1
ATOM 838 C CA . PRO A 1 107 ? 14.237 -2.667 -4.563 1.00 87.19 107 PRO A CA 1
ATOM 839 C C . PRO A 1 107 ? 13.099 -2.354 -3.583 1.00 87.19 107 PRO A C 1
ATOM 841 O O . PRO A 1 107 ? 11.935 -2.272 -3.976 1.00 87.19 107 PRO A O 1
ATOM 844 N N . LYS A 1 108 ? 13.441 -2.088 -2.311 1.00 82.12 108 LYS A N 1
ATOM 845 C CA . LYS A 1 108 ? 12.463 -1.766 -1.251 1.00 82.12 108 LYS A CA 1
ATOM 846 C C . LYS A 1 108 ? 11.497 -0.660 -1.657 1.00 82.12 108 LYS A C 1
ATOM 848 O O . LYS A 1 108 ? 10.303 -0.817 -1.460 1.00 82.12 108 LYS A O 1
ATOM 853 N N . GLY A 1 109 ? 12.005 0.443 -2.217 1.00 79.94 109 GLY A N 1
ATOM 854 C CA . GLY A 1 109 ? 11.177 1.575 -2.650 1.00 79.94 109 GLY A CA 1
ATOM 855 C C . GLY A 1 109 ? 10.151 1.167 -3.706 1.00 79.94 109 GLY A C 1
ATOM 856 O O . GLY A 1 109 ? 8.972 1.466 -3.568 1.00 79.94 109 GLY A O 1
ATOM 857 N N . THR A 1 110 ? 10.577 0.377 -4.694 1.00 86.06 110 THR A N 1
ATOM 858 C CA . THR A 1 110 ? 9.679 -0.162 -5.717 1.00 86.06 110 THR A CA 1
ATOM 859 C C . THR A 1 110 ? 8.615 -1.067 -5.101 1.00 86.06 110 THR A C 1
ATOM 861 O O . THR A 1 110 ? 7.441 -0.923 -5.425 1.00 86.06 110 THR A O 1
ATOM 864 N N . LEU A 1 111 ? 8.989 -1.957 -4.179 1.00 84.75 111 LEU A N 1
ATOM 865 C CA . LEU A 1 111 ? 8.030 -2.829 -3.498 1.00 84.75 111 LEU A CA 1
ATOM 866 C C . LEU A 1 111 ? 7.049 -2.025 -2.620 1.00 84.75 111 LEU A C 1
ATOM 868 O O . LEU A 1 111 ? 5.850 -2.287 -2.636 1.00 84.75 111 LEU A O 1
ATOM 872 N N . TYR A 1 112 ? 7.533 -0.988 -1.929 1.00 84.00 112 TYR A N 1
ATOM 873 C CA . TYR A 1 112 ? 6.706 -0.040 -1.175 1.00 84.00 112 TYR A CA 1
ATOM 874 C C . TYR A 1 112 ? 5.676 0.659 -2.062 1.00 84.00 112 TYR A C 1
ATOM 876 O O . TYR A 1 112 ? 4.509 0.729 -1.688 1.00 84.00 112 TYR A O 1
ATOM 884 N N . ASP A 1 113 ? 6.085 1.161 -3.224 1.00 83.88 113 ASP A N 1
ATOM 885 C CA . ASP A 1 113 ? 5.195 1.901 -4.118 1.00 83.88 113 ASP A CA 1
ATOM 886 C C . ASP A 1 113 ? 4.152 0.992 -4.771 1.00 83.88 113 ASP A C 1
ATOM 888 O O . ASP A 1 113 ? 3.003 1.400 -4.929 1.00 83.88 113 ASP A O 1
ATOM 892 N N . ASN A 1 114 ? 4.516 -0.252 -5.097 1.00 87.44 114 ASN A N 1
ATOM 893 C CA . ASN A 1 114 ? 3.569 -1.226 -5.642 1.00 87.44 114 ASN A CA 1
ATOM 894 C C . ASN A 1 114 ? 2.547 -1.688 -4.590 1.00 87.44 114 ASN A C 1
ATOM 896 O O . ASN A 1 114 ? 1.384 -1.903 -4.923 1.00 87.44 114 ASN A O 1
ATOM 900 N N . ILE A 1 115 ? 2.948 -1.801 -3.318 1.00 85.56 115 ILE A N 1
ATOM 901 C CA . ILE A 1 115 ? 2.056 -2.254 -2.242 1.00 85.56 115 ILE A CA 1
ATOM 902 C C . ILE A 1 115 ? 1.235 -1.110 -1.652 1.00 85.56 115 ILE A C 1
ATOM 904 O O . ILE A 1 115 ? 0.065 -1.315 -1.371 1.00 85.56 115 ILE A O 1
ATOM 908 N N . LEU A 1 116 ? 1.800 0.080 -1.432 1.00 82.50 116 LEU A N 1
ATOM 909 C CA . LEU A 1 116 ? 1.130 1.181 -0.721 1.00 82.50 116 LEU A CA 1
ATOM 910 C C . LEU A 1 116 ? 0.722 2.350 -1.620 1.00 82.50 116 LEU A C 1
ATOM 912 O O . LEU A 1 116 ? -0.153 3.123 -1.240 1.00 82.50 116 LEU A O 1
ATOM 916 N N . GLY A 1 117 ? 1.302 2.464 -2.812 1.00 81.50 117 GLY A N 1
ATOM 917 C CA . GLY A 1 117 ? 1.189 3.652 -3.654 1.00 81.50 117 GLY A CA 1
ATOM 918 C C . GLY A 1 117 ? 2.298 4.673 -3.382 1.00 81.50 117 GLY A C 1
ATOM 919 O O . GLY A 1 117 ? 2.947 4.675 -2.328 1.00 81.50 117 GLY A O 1
ATOM 920 N N . LYS A 1 118 ? 2.524 5.550 -4.365 1.00 72.88 118 LYS A N 1
ATOM 921 C CA . LYS A 1 118 ? 3.574 6.581 -4.335 1.00 72.88 118 LYS A CA 1
ATOM 922 C C . LYS A 1 118 ? 3.220 7.749 -3.406 1.00 72.88 118 LYS A C 1
ATOM 924 O O . LYS A 1 118 ? 4.089 8.265 -2.712 1.00 72.88 118 LYS A O 1
ATOM 929 N N . ASP A 1 119 ? 1.947 8.125 -3.353 1.00 74.50 119 ASP A N 1
ATOM 930 C CA . ASP A 1 119 ? 1.413 9.244 -2.575 1.00 74.50 119 ASP A CA 1
ATOM 931 C C . ASP A 1 119 ? 0.164 8.843 -1.775 1.00 74.50 119 ASP A C 1
ATOM 933 O O . ASP A 1 119 ? -0.425 7.790 -2.006 1.00 74.50 119 ASP A O 1
ATOM 937 N N . ASN A 1 120 ? -0.224 9.681 -0.805 1.00 78.94 120 ASN A N 1
ATOM 938 C CA . ASN A 1 120 ? -1.491 9.569 -0.068 1.00 78.94 120 ASN A CA 1
ATOM 939 C C . ASN A 1 120 ? -1.766 8.188 0.561 1.00 78.94 120 ASN A C 1
ATOM 941 O O . ASN A 1 120 ? -2.902 7.738 0.642 1.00 78.94 120 ASN A O 1
ATOM 945 N N . ARG A 1 121 ? -0.726 7.526 1.082 1.00 78.88 121 ARG A N 1
ATOM 946 C CA . ARG A 1 121 ? -0.805 6.156 1.634 1.00 78.88 121 ARG A CA 1
ATOM 947 C C . ARG A 1 121 ? -1.797 5.989 2.800 1.00 78.88 121 ARG A C 1
ATOM 949 O O . ARG A 1 121 ? -2.184 4.870 3.110 1.00 78.88 121 ARG A O 1
ATOM 956 N N . MET A 1 122 ? -2.187 7.084 3.459 1.00 83.88 122 MET A N 1
ATOM 957 C CA . MET A 1 122 ? -3.175 7.100 4.551 1.00 83.88 122 MET A CA 1
ATOM 958 C C . MET A 1 122 ? -4.622 7.243 4.050 1.00 83.88 122 MET A C 1
ATOM 960 O O . MET A 1 122 ? -5.543 7.013 4.826 1.00 83.88 122 MET A O 1
ATOM 964 N N . ASN A 1 123 ? -4.835 7.589 2.772 1.00 84.94 123 ASN A N 1
ATOM 965 C CA . ASN A 1 123 ? -6.163 7.864 2.205 1.00 84.94 123 ASN A CA 1
ATOM 966 C C . ASN A 1 123 ? -7.120 6.674 2.307 1.00 84.94 123 ASN A C 1
ATOM 968 O O . ASN A 1 123 ? -8.327 6.855 2.412 1.00 84.94 123 ASN A O 1
ATOM 972 N N . VAL A 1 124 ? -6.570 5.461 2.368 1.00 83.75 124 VAL A N 1
ATOM 973 C CA . VAL A 1 124 ? -7.329 4.221 2.559 1.00 83.75 124 VAL A CA 1
ATOM 974 C C . VAL A 1 124 ? -8.19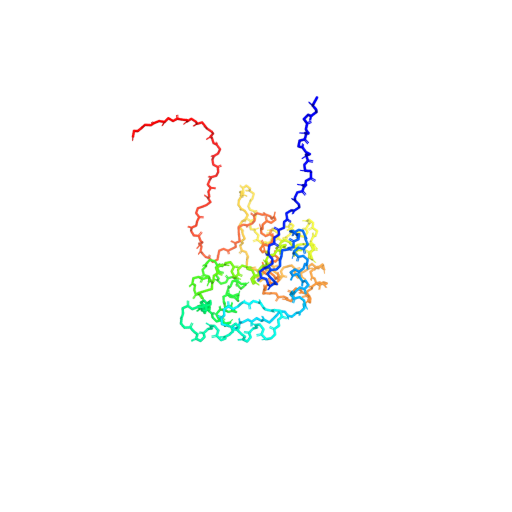6 4.232 3.831 1.00 83.75 124 VAL A C 1
ATOM 976 O O . VAL A 1 124 ? -9.235 3.583 3.857 1.00 83.75 124 VAL A O 1
ATOM 979 N N . LEU A 1 125 ? -7.823 4.999 4.867 1.00 85.69 125 LEU A N 1
ATOM 980 C CA . LEU A 1 125 ? -8.645 5.167 6.075 1.00 85.69 125 LEU A CA 1
ATOM 981 C C . LEU A 1 125 ? -9.847 6.099 5.852 1.00 85.69 125 LEU A C 1
ATOM 983 O O . LEU A 1 125 ? -10.860 5.959 6.522 1.00 85.69 125 LEU A O 1
ATOM 987 N N . HIS A 1 126 ? -9.750 7.045 4.915 1.00 86.38 126 HIS A N 1
ATOM 988 C CA . HIS A 1 126 ? -10.874 7.904 4.529 1.00 86.38 126 HIS A CA 1
ATOM 989 C C . HIS A 1 126 ? -11.820 7.193 3.559 1.00 86.38 126 HIS A C 1
ATOM 991 O O . HIS A 1 126 ? -13.028 7.410 3.597 1.00 86.38 126 HIS A O 1
ATOM 997 N N . GLU A 1 127 ? -11.277 6.326 2.702 1.00 83.38 127 GLU A N 1
ATOM 998 C CA . GLU A 1 127 ? -12.069 5.475 1.811 1.00 83.38 127 GLU A CA 1
ATOM 999 C C . GLU A 1 127 ? -12.887 4.442 2.587 1.00 83.38 127 GLU A C 1
ATOM 1001 O O . GLU A 1 127 ? -13.985 4.104 2.155 1.00 83.38 127 GLU A O 1
ATOM 1006 N N . LEU A 1 128 ? -12.402 3.984 3.744 1.00 82.88 128 LEU A N 1
ATOM 1007 C CA . LEU A 1 128 ? -13.087 3.041 4.626 1.00 82.88 128 LEU A CA 1
ATOM 1008 C C . LEU A 1 128 ? -13.131 3.593 6.063 1.00 82.88 128 LEU A C 1
ATOM 1010 O O . LEU A 1 128 ? -12.304 3.201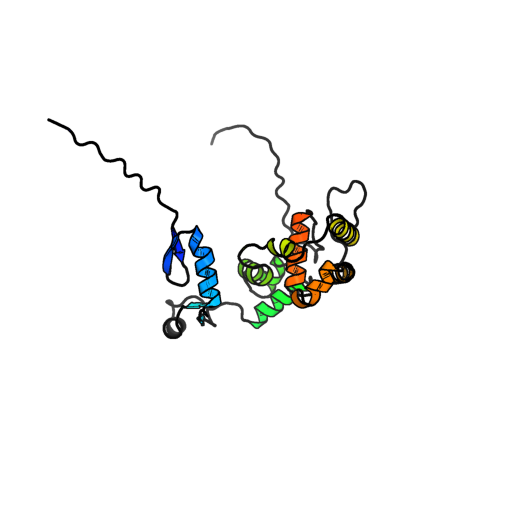 6.895 1.00 82.88 128 LEU A O 1
ATOM 1014 N N . PRO A 1 129 ? -14.054 4.534 6.335 1.00 83.38 129 PRO A N 1
ATOM 1015 C CA . PRO A 1 129 ? -14.187 5.141 7.646 1.00 83.38 129 PRO A CA 1
ATOM 1016 C C . PRO A 1 129 ? -14.886 4.172 8.601 1.00 83.38 129 PRO A C 1
ATOM 1018 O O . PRO A 1 129 ? -15.980 3.691 8.310 1.00 83.38 129 PRO A O 1
ATOM 1021 N N . PHE A 1 130 ? -14.254 3.936 9.743 1.00 86.31 130 PHE A N 1
ATOM 1022 C CA . PHE A 1 130 ? -14.852 3.272 10.895 1.00 86.31 130 PHE A CA 1
ATOM 1023 C C . PHE A 1 130 ? -15.201 4.318 11.955 1.00 86.31 130 PHE A C 1
ATOM 1025 O O . PHE A 1 130 ? -14.526 5.349 12.062 1.00 86.31 130 PHE A O 1
ATOM 1032 N N . SER A 1 131 ? -16.254 4.072 12.734 1.00 88.69 131 SER A N 1
ATOM 1033 C CA . SER A 1 131 ? -16.552 4.890 13.910 1.00 88.69 131 SER A CA 1
ATOM 1034 C C . SER A 1 131 ? -15.464 4.702 14.981 1.00 88.69 131 SER A C 1
ATOM 1036 O O . SER A 1 131 ? -14.775 3.679 14.983 1.00 88.69 131 SER A O 1
ATOM 1038 N N . PRO A 1 132 ? -15.288 5.651 15.917 1.00 88.19 132 PRO A N 1
ATOM 1039 C CA . PRO A 1 132 ? -14.342 5.484 17.022 1.00 88.19 132 PRO A CA 1
ATOM 1040 C C . PRO A 1 132 ? -14.562 4.185 17.814 1.00 88.19 132 PRO A C 1
ATOM 1042 O O . PRO A 1 132 ? -13.601 3.528 18.205 1.00 88.19 132 PRO A O 1
ATOM 1045 N N . GLU A 1 133 ? -15.821 3.782 18.000 1.00 88.94 133 GLU A N 1
ATOM 1046 C CA . GLU A 1 133 ? -16.201 2.554 18.703 1.00 88.94 133 GLU A CA 1
ATOM 1047 C C . GLU A 1 133 ? -15.805 1.297 17.915 1.00 88.94 133 GLU A C 1
ATOM 1049 O O . GLU A 1 133 ? -15.306 0.329 18.493 1.00 88.94 133 GLU A O 1
ATOM 1054 N N . GLU A 1 134 ? -15.988 1.311 16.593 1.00 89.56 134 GLU A N 1
ATOM 1055 C CA . GLU A 1 134 ? -15.558 0.227 15.705 1.00 89.56 134 GLU A CA 1
ATOM 1056 C C . GLU A 1 134 ? -14.025 0.127 15.654 1.00 89.56 134 GLU A C 1
ATOM 1058 O O . GLU A 1 134 ? -13.469 -0.970 15.744 1.00 89.56 134 GLU A O 1
ATOM 1063 N N . GLU A 1 135 ? -13.320 1.261 15.573 1.00 90.12 135 GLU A N 1
ATOM 1064 C CA . GLU A 1 135 ? -11.854 1.304 15.609 1.00 90.12 135 GLU A CA 1
ATOM 1065 C C . GLU A 1 135 ? -11.300 0.757 16.925 1.00 90.12 135 GLU A C 1
ATOM 1067 O O . GLU A 1 135 ? -10.341 -0.018 16.906 1.00 90.12 135 GLU A O 1
ATOM 1072 N N . ASP A 1 136 ? -11.914 1.100 18.058 1.00 88.38 136 ASP A N 1
ATOM 1073 C CA . ASP A 1 136 ? -11.537 0.561 19.364 1.00 88.38 136 ASP A CA 1
ATOM 1074 C C . ASP A 1 136 ? -11.825 -0.941 19.464 1.00 88.38 136 ASP A C 1
ATOM 1076 O O . ASP A 1 136 ? -11.011 -1.688 20.017 1.00 88.38 136 ASP A O 1
ATOM 1080 N N . ALA A 1 137 ? -12.930 -1.425 18.893 1.00 90.38 137 ALA A N 1
ATOM 1081 C CA . ALA A 1 137 ? -13.215 -2.856 18.822 1.00 90.38 137 ALA A CA 1
ATOM 1082 C C . ALA A 1 137 ? -12.155 -3.600 17.991 1.00 90.38 137 ALA A C 1
ATOM 1084 O O . ALA A 1 137 ? -11.616 -4.616 18.439 1.00 90.38 137 ALA A O 1
ATOM 1085 N N . ILE A 1 138 ? -11.789 -3.066 16.820 1.00 89.69 138 ILE A N 1
ATOM 1086 C CA . ILE A 1 138 ? -10.728 -3.624 15.967 1.00 89.69 138 ILE A CA 1
ATOM 1087 C C . ILE A 1 138 ? -9.380 -3.578 16.691 1.00 89.69 138 ILE A C 1
ATOM 1089 O O . ILE A 1 138 ? -8.621 -4.548 16.647 1.00 89.69 138 ILE A O 1
ATOM 1093 N N . LEU A 1 139 ? -9.074 -2.484 17.390 1.00 88.31 139 LEU A N 1
ATOM 1094 C CA . LEU A 1 139 ? -7.831 -2.323 18.136 1.00 88.31 139 LEU A CA 1
ATOM 1095 C C . LEU A 1 139 ? -7.714 -3.349 19.270 1.00 88.31 139 LEU A C 1
ATOM 1097 O O . LEU A 1 139 ? -6.670 -3.992 19.390 1.00 88.31 139 LEU A O 1
ATOM 1101 N N . ASN A 1 140 ? -8.773 -3.521 20.065 1.00 87.81 140 ASN A N 1
ATOM 1102 C CA . ASN A 1 140 ? -8.852 -4.518 21.138 1.00 87.81 140 ASN A CA 1
ATOM 1103 C C . ASN A 1 140 ? -8.781 -5.952 20.600 1.00 87.81 140 ASN A C 1
ATOM 1105 O O . ASN A 1 140 ? -8.172 -6.823 21.216 1.00 87.81 140 ASN A O 1
ATOM 1109 N N . PHE A 1 141 ? -9.390 -6.214 19.444 1.00 88.81 141 PHE A N 1
ATOM 1110 C CA . PHE A 1 141 ? -9.317 -7.525 18.812 1.00 88.81 141 PHE A CA 1
ATOM 1111 C C . PHE A 1 141 ? -7.905 -7.825 18.284 1.00 88.81 141 PHE A C 1
ATOM 1113 O O . PHE A 1 141 ? -7.373 -8.924 18.472 1.00 88.81 141 PHE A O 1
ATOM 1120 N N . ALA A 1 142 ? -7.280 -6.842 17.632 1.00 86.69 142 ALA A N 1
ATOM 1121 C CA . ALA A 1 142 ? -5.984 -7.000 16.990 1.00 86.69 142 ALA A CA 1
ATOM 1122 C C . ALA A 1 142 ? -4.813 -7.001 17.986 1.00 86.69 142 ALA A C 1
ATOM 1124 O O . ALA A 1 142 ? -3.824 -7.708 17.762 1.00 86.69 142 ALA A O 1
ATOM 1125 N N . CYS A 1 143 ? -4.910 -6.233 19.075 1.00 84.06 143 CYS A N 1
ATOM 1126 C CA . CYS A 1 143 ? -3.884 -6.101 20.108 1.00 84.06 143 CYS A CA 1
ATOM 1127 C C . CYS A 1 143 ? -4.410 -6.622 21.447 1.00 84.06 143 CYS A C 1
ATOM 1129 O O . CYS A 1 143 ? -5.444 -6.168 21.918 1.00 84.06 143 CYS A O 1
ATOM 1131 N N . LEU A 1 144 ? -3.658 -7.491 22.131 1.00 66.69 144 LEU A N 1
ATOM 1132 C CA . LEU A 1 144 ? -3.917 -7.750 23.551 1.00 66.69 144 LEU A CA 1
ATOM 1133 C C . LEU A 1 144 ? -3.524 -6.498 24.339 1.00 66.69 144 LEU A C 1
ATOM 1135 O O . LEU A 1 144 ? -2.358 -6.314 24.696 1.00 66.69 144 LEU A O 1
ATOM 1139 N N . LEU A 1 145 ? -4.484 -5.606 24.567 1.00 64.94 145 LEU A N 1
ATOM 1140 C CA . LEU A 1 145 ? -4.290 -4.418 25.386 1.00 64.94 145 LEU A CA 1
ATOM 1141 C C . LEU A 1 145 ? -4.264 -4.836 26.861 1.00 64.94 145 LEU A C 1
ATOM 1143 O O . LEU A 1 145 ? -5.296 -4.962 27.510 1.00 64.94 145 LEU A O 1
ATOM 1147 N N . SER A 1 146 ? -3.064 -5.076 27.395 1.00 57.94 146 SER A N 1
ATOM 1148 C CA . SER A 1 146 ? -2.883 -5.200 28.843 1.00 57.94 146 SER A CA 1
ATOM 1149 C C . SER A 1 146 ? -2.956 -3.809 29.482 1.00 57.94 146 SER A C 1
ATOM 1151 O O . SER A 1 146 ? -2.283 -2.893 28.988 1.00 57.94 146 SER A O 1
ATOM 1153 N N . PRO A 1 147 ? -3.682 -3.629 30.601 1.00 55.16 147 PRO A N 1
ATOM 1154 C CA . PRO A 1 147 ? -3.625 -2.392 31.373 1.00 55.16 147 PRO A CA 1
ATOM 1155 C C . PRO A 1 147 ? -2.165 -2.076 31.738 1.00 55.16 147 PRO A C 1
ATOM 1157 O O . PRO A 1 147 ? -1.482 -2.904 32.338 1.00 55.16 147 PRO A O 1
ATOM 1160 N N . GLY A 1 148 ? -1.661 -0.911 31.318 1.00 55.59 148 GLY A N 1
ATOM 1161 C CA . GLY A 1 148 ? -0.292 -0.453 31.606 1.00 55.59 148 GLY A CA 1
ATOM 1162 C C . GLY A 1 148 ? 0.779 -0.766 30.548 1.00 55.59 148 GLY A C 1
ATOM 1163 O O . GLY A 1 148 ? 1.916 -0.317 30.696 1.00 55.59 148 GLY A O 1
ATOM 1164 N N . ALA A 1 149 ? 0.459 -1.475 29.460 1.00 60.06 149 ALA A N 1
ATOM 1165 C CA . ALA A 1 149 ? 1.410 -1.689 28.368 1.00 60.06 149 ALA A CA 1
ATOM 1166 C C . ALA A 1 149 ? 1.506 -0.449 27.458 1.00 60.06 149 ALA A C 1
ATOM 1168 O O . ALA A 1 149 ? 0.549 -0.075 26.787 1.00 60.06 149 ALA A O 1
ATOM 1169 N N . GLN A 1 150 ? 2.690 0.167 27.381 1.00 59.69 150 GLN A N 1
ATOM 1170 C CA . GLN A 1 150 ? 2.953 1.287 26.461 1.00 59.69 150 GLN A CA 1
ATOM 1171 C C . GLN A 1 150 ? 3.040 0.862 24.979 1.00 59.69 150 GLN A C 1
ATOM 1173 O O . GLN A 1 150 ? 3.001 1.716 24.097 1.00 59.69 150 GLN A O 1
ATOM 1178 N N . SER A 1 151 ? 3.180 -0.438 24.682 1.00 62.53 151 SER A N 1
ATOM 1179 C CA . SER A 1 151 ? 3.306 -0.969 23.314 1.00 62.53 151 SER A CA 1
ATOM 1180 C C . SER A 1 151 ? 2.061 -1.767 22.931 1.00 62.53 151 SER A C 1
ATOM 1182 O O . SER A 1 151 ? 1.753 -2.793 23.539 1.00 62.53 151 SER A O 1
ATOM 1184 N N . LYS A 1 152 ? 1.360 -1.292 21.896 1.00 75.69 152 LYS A N 1
ATOM 1185 C CA . LYS A 1 152 ? 0.220 -1.976 21.279 1.00 75.69 152 LYS A CA 1
ATOM 1186 C C . LYS A 1 152 ? 0.755 -2.946 20.233 1.00 75.69 152 LYS A C 1
ATOM 1188 O O . LYS A 1 152 ? 0.993 -2.564 19.093 1.00 75.69 152 LYS A O 1
ATOM 1193 N N . ARG A 1 153 ? 1.023 -4.190 20.625 1.00 77.94 153 ARG A N 1
ATOM 1194 C CA . ARG A 1 153 ? 1.504 -5.217 19.694 1.00 77.94 153 ARG A CA 1
ATOM 1195 C C . ARG A 1 153 ? 0.332 -5.985 19.103 1.00 77.94 153 ARG A C 1
ATOM 1197 O O . ARG A 1 153 ? -0.478 -6.533 19.847 1.00 77.94 153 ARG A O 1
ATOM 1204 N N . ALA A 1 154 ? 0.307 -6.098 17.781 1.00 81.31 154 ALA A N 1
ATOM 1205 C CA . ALA A 1 154 ? -0.658 -6.948 17.108 1.00 81.31 154 ALA A CA 1
ATOM 1206 C C . ALA A 1 154 ? -0.325 -8.433 17.320 1.00 81.31 154 ALA A C 1
ATOM 1208 O O . ALA A 1 154 ? 0.811 -8.869 17.116 1.00 81.31 154 ALA A O 1
ATOM 1209 N N . ILE A 1 155 ? -1.330 -9.200 17.733 1.00 81.44 155 ILE A N 1
ATOM 1210 C CA . ILE A 1 155 ? -1.229 -10.636 18.044 1.00 81.44 155 ILE A CA 1
ATOM 1211 C C . ILE A 1 155 ? -2.060 -11.511 17.100 1.00 81.44 155 ILE A C 1
ATOM 1213 O O . ILE A 1 155 ? -1.969 -12.735 17.146 1.00 81.44 155 ILE A O 1
ATOM 1217 N N . ARG A 1 156 ? -2.875 -10.887 16.246 1.00 84.50 156 ARG A N 1
ATOM 1218 C CA . ARG A 1 156 ? -3.705 -11.552 15.239 1.00 84.50 156 ARG A CA 1
ATOM 1219 C C . ARG A 1 156 ? -3.094 -11.392 13.850 1.00 84.50 156 ARG A C 1
ATOM 1221 O O . ARG A 1 156 ? -2.398 -10.414 13.578 1.00 84.50 156 ARG A O 1
ATOM 1228 N N . SER A 1 157 ? -3.359 -12.358 12.972 1.00 84.69 157 SER A N 1
ATOM 1229 C CA . SER A 1 157 ? -3.020 -12.239 11.553 1.00 84.69 157 SER A CA 1
ATOM 1230 C C . SER A 1 157 ? -3.942 -11.229 10.870 1.00 84.69 157 SER A C 1
ATOM 1232 O O . SER A 1 157 ? -5.082 -11.029 11.291 1.00 84.69 157 SER A O 1
ATOM 1234 N N . LEU A 1 158 ? -3.473 -10.632 9.776 1.00 84.56 158 LEU A N 1
ATOM 1235 C CA . LEU A 1 158 ? -4.271 -9.737 8.941 1.00 84.56 158 LEU A CA 1
ATOM 1236 C C . LEU A 1 158 ? -5.546 -10.426 8.456 1.00 84.56 158 LEU A C 1
ATOM 1238 O O . LEU A 1 158 ? -6.606 -9.820 8.487 1.00 84.56 158 LEU A O 1
ATOM 1242 N N . CYS A 1 159 ? -5.460 -11.701 8.072 1.00 85.12 159 CYS A N 1
ATOM 1243 C CA . CYS A 1 159 ? -6.630 -12.469 7.648 1.00 85.12 159 CYS A CA 1
ATOM 1244 C C . CYS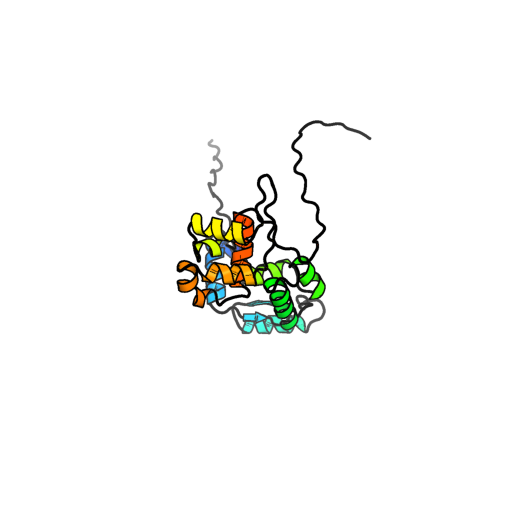 A 1 159 ? -7.707 -12.514 8.744 1.00 85.12 159 CYS A C 1
ATOM 1246 O O . CYS A 1 159 ? -8.864 -12.225 8.470 1.00 85.12 159 CYS A O 1
ATOM 1248 N N . SER A 1 160 ? -7.314 -12.791 9.992 1.00 87.44 160 SER A N 1
ATOM 1249 C CA . SER A 1 160 ? -8.241 -12.832 11.129 1.00 87.44 160 SER A CA 1
ATOM 1250 C C . SER A 1 160 ? -8.816 -11.451 11.461 1.00 87.44 160 SER A C 1
ATOM 1252 O O . SER A 1 160 ? -9.982 -11.340 11.826 1.00 87.44 160 SER A O 1
ATOM 1254 N N . ILE A 1 161 ? -8.018 -10.390 11.315 1.00 88.12 161 ILE A N 1
ATOM 1255 C CA . ILE A 1 161 ? -8.474 -9.009 11.530 1.00 88.12 161 ILE A CA 1
ATOM 1256 C C . ILE A 1 161 ? -9.495 -8.606 10.459 1.00 88.12 161 ILE A C 1
ATOM 1258 O O . ILE A 1 161 ? -10.538 -8.063 10.801 1.00 88.12 161 ILE A O 1
ATOM 1262 N N . LEU A 1 162 ? -9.238 -8.908 9.183 1.00 85.75 162 LEU A N 1
ATOM 1263 C CA . LEU A 1 162 ? -10.171 -8.622 8.087 1.00 85.75 162 LEU A CA 1
ATOM 1264 C C . LEU A 1 162 ? -11.475 -9.421 8.221 1.00 85.75 162 LEU A C 1
ATOM 1266 O O . LEU A 1 162 ? -12.548 -8.899 7.932 1.00 85.75 162 LEU A O 1
ATOM 1270 N N . GLU A 1 163 ? -11.397 -10.665 8.692 1.00 86.88 163 GLU A N 1
ATOM 1271 C CA . GLU A 1 163 ? -12.576 -11.477 9.002 1.00 86.88 163 GLU A CA 1
ATOM 1272 C C . GLU A 1 163 ? -13.399 -10.865 10.143 1.00 86.88 163 GLU A C 1
ATOM 1274 O O . GLU A 1 163 ? -14.619 -10.772 10.037 1.00 86.88 163 GLU A O 1
ATOM 1279 N N . PHE A 1 164 ? -12.756 -10.354 11.196 1.00 89.31 164 PHE A N 1
ATOM 1280 C CA . PHE A 1 164 ? -13.450 -9.608 12.248 1.00 89.31 164 PHE A CA 1
ATOM 1281 C C . PHE A 1 164 ? -14.094 -8.322 11.712 1.00 89.31 164 PHE A C 1
ATOM 1283 O O . PHE A 1 164 ? -15.258 -8.049 11.994 1.00 89.31 164 PHE A O 1
ATOM 1290 N N . MET A 1 165 ? -13.379 -7.573 10.867 1.00 88.38 165 MET A N 1
ATOM 1291 C CA . MET A 1 165 ? -13.900 -6.354 10.243 1.00 88.38 165 MET A CA 1
ATOM 1292 C C . MET A 1 165 ? -15.130 -6.612 9.361 1.00 88.38 165 MET A C 1
ATOM 1294 O O . MET A 1 165 ? -15.973 -5.732 9.219 1.00 88.38 165 MET A O 1
ATOM 1298 N N . SER A 1 166 ? -15.270 -7.820 8.808 1.00 85.75 166 SER A N 1
ATOM 1299 C CA . SER A 1 166 ? -16.418 -8.205 7.976 1.00 85.75 166 SER A CA 1
ATOM 1300 C C . SER A 1 166 ? -17.766 -8.197 8.704 1.00 85.75 166 SER A C 1
ATOM 1302 O O . SER A 1 166 ? -18.811 -8.238 8.056 1.00 85.75 166 SER A O 1
ATOM 1304 N N . GLN A 1 167 ? -17.751 -8.128 10.037 1.00 86.56 167 GLN A N 1
ATOM 1305 C CA . GLN A 1 167 ? -18.952 -8.042 10.865 1.00 86.56 167 GLN A CA 1
ATOM 1306 C C . GLN A 1 167 ? -19.558 -6.630 10.870 1.00 86.56 167 GLN A C 1
ATOM 1308 O O . GLN A 1 167 ? -20.731 -6.478 11.205 1.00 86.56 167 GLN A O 1
ATOM 1313 N N . PHE A 1 168 ? -18.789 -5.604 10.489 1.00 87.00 168 PHE A N 1
ATOM 1314 C CA . PHE A 1 168 ? -19.263 -4.223 10.465 1.00 87.00 168 PHE A CA 1
ATOM 1315 C C . PHE A 1 168 ? -19.972 -3.898 9.136 1.00 87.00 168 PHE A C 1
ATOM 1317 O O . PHE A 1 168 ? -19.406 -4.153 8.065 1.00 87.00 168 PHE A O 1
ATOM 1324 N N . PRO A 1 169 ? -21.173 -3.285 9.160 1.00 82.00 169 PRO A N 1
ATOM 1325 C CA . PRO A 1 169 ? -21.916 -2.931 7.945 1.00 82.00 169 PRO A CA 1
ATOM 1326 C C . PRO A 1 169 ? -21.134 -2.025 6.983 1.00 82.00 169 PRO A C 1
ATOM 1328 O O . PRO A 1 169 ? -21.148 -2.251 5.774 1.00 82.00 169 PRO A O 1
ATOM 1331 N N . CYS A 1 170 ? -20.369 -1.063 7.515 1.00 78.38 170 CYS A N 1
ATOM 1332 C CA . CYS A 1 170 ? -19.535 -0.143 6.730 1.00 78.38 170 CYS A CA 1
ATOM 1333 C C . CYS A 1 170 ? -18.458 -0.869 5.903 1.00 78.38 170 CYS A C 1
ATOM 1335 O O . CYS A 1 170 ? -18.075 -0.414 4.821 1.00 78.38 170 CYS A O 1
ATOM 1337 N N . PHE A 1 171 ? -17.990 -2.021 6.393 1.00 78.31 171 PHE A N 1
ATOM 1338 C CA . PHE A 1 171 ? -17.051 -2.880 5.687 1.00 78.31 171 PHE A CA 1
ATOM 1339 C C . PHE A 1 171 ? -17.752 -3.709 4.615 1.00 78.31 171 PHE A C 1
ATOM 1341 O O . PHE A 1 171 ? -17.224 -3.842 3.514 1.00 78.31 171 PHE A O 1
ATOM 1348 N N . GLN A 1 172 ? -18.946 -4.236 4.908 1.00 76.81 172 GLN A N 1
ATOM 1349 C CA . GLN A 1 172 ? -19.724 -5.044 3.963 1.00 76.81 172 GLN A CA 1
ATOM 1350 C C . GLN A 1 172 ? -20.155 -4.244 2.731 1.00 76.81 172 GLN A C 1
ATOM 1352 O O . GLN A 1 172 ? -20.004 -4.730 1.612 1.00 76.81 172 GLN A O 1
ATOM 1357 N N . GLU A 1 173 ? -20.590 -2.996 2.912 1.00 78.25 173 GLU A N 1
ATOM 1358 C CA . GLU A 1 173 ? -20.949 -2.096 1.804 1.00 78.25 173 GLU A CA 1
ATOM 1359 C C . GLU A 1 173 ? -19.781 -1.845 0.839 1.00 78.25 173 GLU A C 1
ATOM 1361 O O . GLU A 1 173 ? -19.982 -1.619 -0.353 1.00 78.25 173 GLU A O 1
ATOM 1366 N N . LYS A 1 174 ? -18.544 -1.910 1.342 1.00 71.88 174 LYS A N 1
ATOM 1367 C CA . LYS A 1 174 ? -17.316 -1.688 0.567 1.00 71.88 174 LYS A CA 1
ATOM 1368 C C . LYS A 1 174 ? -16.533 -2.974 0.304 1.00 71.88 174 LYS A C 1
ATOM 1370 O O . LYS A 1 174 ? -15.431 -2.921 -0.245 1.00 71.88 174 LYS A O 1
ATOM 1375 N N . ALA A 1 175 ? -17.093 -4.136 0.637 1.00 66.38 175 ALA A N 1
ATOM 1376 C CA . ALA A 1 175 ? -16.397 -5.416 0.558 1.00 66.38 175 ALA A CA 1
ATOM 1377 C C . ALA A 1 175 ? -16.021 -5.799 -0.882 1.00 66.38 175 ALA A C 1
ATOM 1379 O O . ALA A 1 175 ? -14.956 -6.377 -1.109 1.00 66.38 175 ALA A O 1
ATOM 1380 N N . GLU A 1 176 ? -16.841 -5.418 -1.868 1.00 64.94 176 GLU A N 1
ATOM 1381 C CA . GLU A 1 176 ? -16.534 -5.616 -3.291 1.00 64.94 176 GLU A CA 1
ATOM 1382 C C . GLU A 1 176 ? -15.356 -4.748 -3.760 1.00 64.94 176 GLU A C 1
ATOM 1384 O O . GLU A 1 176 ? -14.528 -5.200 -4.554 1.00 64.94 176 GLU A O 1
ATOM 1389 N N . GLN A 1 177 ? -15.233 -3.525 -3.227 1.00 64.06 177 GLN A N 1
ATOM 1390 C CA . GLN A 1 177 ? -14.123 -2.611 -3.515 1.00 64.06 177 GLN A CA 1
ATOM 1391 C C . GLN A 1 177 ? -12.824 -3.070 -2.837 1.00 64.06 177 GLN A C 1
ATOM 1393 O O . GLN A 1 177 ? -11.744 -2.973 -3.422 1.00 64.06 177 GLN A O 1
ATOM 1398 N N . PHE A 1 178 ? -12.927 -3.603 -1.618 1.00 61.66 178 PHE A N 1
ATOM 1399 C CA . PHE A 1 178 ? -11.787 -4.057 -0.822 1.00 61.66 178 PHE A CA 1
ATOM 1400 C C . PHE A 1 178 ? -11.396 -5.520 -1.050 1.00 61.66 178 PHE A C 1
ATOM 1402 O O . PHE A 1 178 ? -10.422 -5.940 -0.427 1.00 61.66 178 PHE A O 1
ATOM 1409 N N . LYS A 1 179 ? -12.112 -6.250 -1.932 1.00 57.34 179 LYS A N 1
ATOM 1410 C CA . LYS A 1 179 ? -11.932 -7.672 -2.298 1.00 57.34 179 LYS A CA 1
ATOM 1411 C C . LYS A 1 179 ? -11.160 -8.441 -1.233 1.00 57.34 179 LYS A C 1
ATOM 1413 O O . LYS A 1 179 ? -9.945 -8.536 -1.343 1.00 57.34 179 LYS A O 1
ATOM 1418 N N . PHE A 1 180 ? -11.866 -8.943 -0.218 1.00 56.94 180 PHE A N 1
ATOM 1419 C CA . PHE A 1 180 ? -11.337 -9.699 0.927 1.00 56.94 180 PHE A CA 1
ATOM 1420 C C . PHE A 1 180 ? -9.890 -10.220 0.751 1.00 56.94 180 PHE A C 1
ATOM 1422 O O . PHE A 1 180 ? -9.660 -11.302 0.213 1.00 56.94 180 PHE A O 1
ATOM 1429 N N . GLY A 1 181 ? -8.909 -9.428 1.209 1.00 64.69 181 GLY A N 1
ATOM 1430 C CA . GLY A 1 181 ? -7.487 -9.794 1.233 1.00 64.69 181 GLY A CA 1
ATOM 1431 C C . GLY A 1 181 ? -6.578 -9.066 0.228 1.00 64.69 181 GLY A C 1
ATOM 1432 O O . GLY A 1 181 ? -6.979 -8.204 -0.547 1.00 64.69 181 GLY A O 1
ATOM 1433 N N . GLY A 1 182 ? -5.280 -9.377 0.282 1.00 79.12 182 GLY A N 1
ATOM 1434 C CA . GLY A 1 182 ? -4.277 -8.832 -0.639 1.00 79.12 182 GLY A CA 1
ATOM 1435 C C . GLY A 1 182 ? -3.875 -7.374 -0.371 1.00 79.12 182 GLY A C 1
ATOM 1436 O O . GLY A 1 182 ? -3.736 -6.944 0.775 1.00 79.12 182 GLY A O 1
ATOM 1437 N N . ILE A 1 183 ? -3.632 -6.618 -1.448 1.00 84.69 183 ILE A N 1
ATOM 1438 C CA . ILE A 1 183 ? -3.078 -5.255 -1.384 1.00 84.69 183 ILE A CA 1
ATOM 1439 C C . ILE A 1 183 ? -3.998 -4.275 -0.625 1.00 84.69 183 ILE A C 1
ATOM 1441 O O . ILE A 1 183 ? -3.479 -3.586 0.253 1.00 84.69 183 ILE A O 1
ATOM 1445 N N . PRO A 1 184 ? -5.323 -4.185 -0.886 1.00 84.38 184 PRO A N 1
ATOM 1446 C CA . PRO A 1 184 ? -6.194 -3.235 -0.182 1.00 84.38 184 PRO A CA 1
ATOM 1447 C C . PRO A 1 184 ? -6.248 -3.481 1.330 1.00 84.38 184 PRO A C 1
ATOM 1449 O O . PRO A 1 184 ? -6.076 -2.547 2.113 1.00 84.38 184 PRO A O 1
ATOM 1452 N N . GLY A 1 185 ? -6.394 -4.744 1.746 1.00 83.75 185 GLY A N 1
ATOM 1453 C CA . GLY A 1 185 ? -6.394 -5.122 3.161 1.00 83.75 185 GLY A CA 1
ATOM 1454 C C . GLY A 1 185 ? -5.061 -4.818 3.849 1.00 83.75 185 GLY A C 1
ATOM 1455 O O . GLY A 1 185 ? -5.040 -4.246 4.938 1.00 83.75 185 GLY A O 1
ATOM 1456 N N . PHE A 1 186 ? -3.934 -5.118 3.191 1.00 86.62 186 PHE A N 1
ATOM 1457 C CA . PHE A 1 186 ? -2.612 -4.783 3.726 1.00 86.62 186 PHE A CA 1
ATOM 1458 C C . PHE A 1 186 ? -2.393 -3.268 3.822 1.00 86.62 186 PHE A C 1
ATOM 1460 O O . PHE A 1 186 ? -1.873 -2.795 4.830 1.00 86.62 186 PHE A O 1
ATOM 1467 N N . LYS A 1 187 ? -2.803 -2.497 2.804 1.00 86.19 187 LYS A N 1
ATOM 1468 C CA . LYS A 1 187 ? -2.749 -1.025 2.814 1.00 86.19 187 LYS A CA 1
ATOM 1469 C C . LYS A 1 187 ? -3.517 -0.453 3.997 1.00 86.19 187 LYS A C 1
ATOM 1471 O O . LYS A 1 187 ? -2.968 0.375 4.723 1.00 86.19 187 LYS A O 1
ATOM 1476 N N . TRP A 1 188 ? -4.757 -0.904 4.193 1.00 87.94 188 TRP A N 1
ATOM 1477 C CA . TRP A 1 188 ? -5.591 -0.451 5.301 1.00 87.94 188 TRP A CA 1
ATOM 1478 C C . TRP A 1 188 ? -4.952 -0.800 6.643 1.00 87.94 188 TRP A C 1
ATOM 1480 O O . TRP A 1 188 ? -4.777 0.079 7.480 1.00 87.94 188 TRP A O 1
ATOM 1490 N N . TRP A 1 189 ? -4.493 -2.040 6.821 1.00 87.88 189 TRP A N 1
ATOM 1491 C CA . TRP A 1 189 ? -3.843 -2.464 8.061 1.00 87.88 189 TRP A CA 1
ATOM 1492 C C . TRP A 1 189 ? -2.552 -1.697 8.347 1.00 87.88 189 TRP A C 1
ATOM 1494 O O . TRP A 1 189 ? -2.340 -1.226 9.461 1.00 87.88 189 TRP A O 1
ATOM 1504 N N .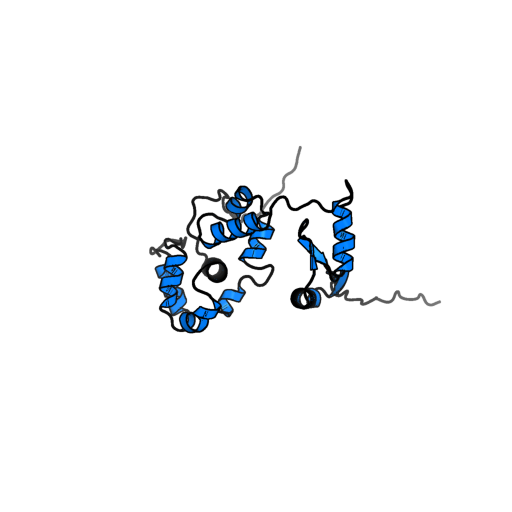 TRP A 1 190 ? -1.710 -1.491 7.332 1.00 88.25 190 TRP A N 1
ATOM 1505 C CA . TRP A 1 190 ? -0.520 -0.649 7.444 1.00 88.25 190 TRP A CA 1
ATOM 1506 C C . TRP A 1 190 ? -0.880 0.771 7.891 1.00 88.25 190 TRP A C 1
ATOM 1508 O O . TRP A 1 190 ? -0.195 1.356 8.737 1.00 88.25 190 TRP A O 1
ATOM 1518 N N . ALA A 1 191 ? -1.964 1.320 7.342 1.00 87.31 191 ALA A N 1
ATOM 1519 C CA . ALA A 1 191 ? -2.431 2.651 7.672 1.00 87.31 191 ALA A CA 1
ATOM 1520 C C . ALA A 1 191 ? -2.983 2.742 9.100 1.00 87.31 191 ALA A C 1
ATOM 1522 O O . ALA A 1 191 ? -2.595 3.631 9.863 1.00 87.31 191 ALA A O 1
ATOM 1523 N N . PHE A 1 192 ? -3.809 1.773 9.479 1.00 88.44 192 PHE A N 1
ATOM 1524 C CA . PHE A 1 192 ? -4.388 1.626 10.805 1.00 88.44 192 PHE A CA 1
ATOM 1525 C C . PHE A 1 192 ? -3.301 1.471 11.874 1.00 88.44 192 PHE A C 1
ATOM 1527 O O . PHE A 1 192 ? -3.316 2.175 12.886 1.00 88.44 192 PHE A O 1
ATOM 1534 N N . CYS A 1 193 ? -2.272 0.653 11.618 1.00 86.31 193 CYS A N 1
ATOM 1535 C CA . CYS A 1 193 ? -1.146 0.521 12.538 1.00 86.31 193 CYS A CA 1
ATOM 1536 C C . CYS A 1 193 ? -0.440 1.853 12.795 1.00 86.31 193 CYS A C 1
ATOM 1538 O O . CYS A 1 193 ? -0.065 2.131 13.931 1.00 86.31 193 CYS A O 1
ATOM 1540 N N . ARG A 1 194 ? -0.273 2.703 11.775 1.00 85.81 194 ARG A N 1
ATOM 1541 C CA . ARG A 1 194 ? 0.341 4.028 11.958 1.00 85.81 194 ARG A CA 1
ATOM 1542 C C . ARG A 1 194 ? -0.558 4.975 12.739 1.00 85.81 194 ARG A C 1
ATOM 1544 O O . ARG A 1 194 ? -0.059 5.639 13.641 1.00 85.81 194 ARG A O 1
ATOM 1551 N N . LYS A 1 195 ? -1.856 5.012 12.424 1.00 85.88 195 LYS A N 1
ATOM 1552 C CA . LYS A 1 195 ? -2.835 5.848 13.134 1.00 85.88 195 LYS A CA 1
ATOM 1553 C C . LYS A 1 195 ? -2.880 5.512 14.629 1.00 85.88 195 LYS A C 1
ATOM 1555 O O . LYS A 1 195 ? -2.843 6.415 15.456 1.00 85.88 195 LYS A O 1
ATOM 1560 N N . HIS A 1 196 ? -2.877 4.225 14.978 1.00 84.12 196 HIS A N 1
ATOM 1561 C CA . HIS A 1 196 ? -3.015 3.772 16.367 1.00 84.12 196 HIS A CA 1
ATOM 1562 C C . HIS A 1 196 ? -1.687 3.402 17.048 1.00 84.12 196 HIS A C 1
ATOM 1564 O O . HIS A 1 196 ? -1.703 2.946 18.193 1.00 84.12 196 HIS A O 1
ATOM 1570 N N . SER A 1 197 ? -0.546 3.627 16.381 1.00 83.38 197 SER A N 1
ATOM 1571 C CA . SER A 1 197 ? 0.802 3.273 16.862 1.00 83.38 197 SER A CA 1
ATOM 1572 C C . SER A 1 197 ? 0.933 1.795 17.264 1.00 83.38 197 SER A C 1
ATOM 1574 O O . SER A 1 197 ? 1.519 1.460 18.294 1.00 83.38 197 SER A O 1
ATOM 1576 N N . ILE A 1 198 ? 0.354 0.913 16.448 1.00 81.12 198 ILE A N 1
ATOM 1577 C CA . ILE A 1 198 ? 0.424 -0.539 16.608 1.00 81.12 198 ILE A CA 1
ATOM 1578 C C . ILE A 1 198 ? 1.747 -1.037 16.032 1.00 81.12 198 ILE A C 1
ATOM 1580 O O . ILE A 1 198 ? 2.098 -0.723 14.893 1.00 81.12 198 ILE A O 1
ATOM 1584 N N . ASP A 1 199 ? 2.453 -1.866 16.792 1.00 69.75 199 ASP A N 1
ATOM 1585 C CA . ASP A 1 199 ? 3.576 -2.648 16.296 1.00 69.75 199 ASP A CA 1
ATOM 1586 C C . ASP A 1 199 ? 3.001 -3.882 15.556 1.00 69.75 199 ASP A C 1
ATOM 1588 O O . ASP A 1 199 ? 2.433 -4.766 16.213 1.00 69.75 199 ASP A O 1
ATOM 1592 N N . PRO A 1 200 ? 3.088 -3.963 14.208 1.00 62.09 200 PRO A N 1
ATOM 1593 C CA . PRO A 1 200 ? 2.488 -5.058 13.447 1.00 62.09 200 PRO A CA 1
ATOM 1594 C C . PRO A 1 200 ? 3.103 -6.415 13.827 1.00 62.09 200 PRO A C 1
ATOM 1596 O O . PRO A 1 200 ? 4.250 -6.466 14.295 1.00 62.09 200 PRO A O 1
ATOM 1599 N N . PRO A 1 201 ? 2.373 -7.528 13.614 1.00 53.75 201 PRO A N 1
ATOM 1600 C CA . PRO A 1 201 ? 2.867 -8.847 13.963 1.00 53.75 201 PRO A CA 1
ATOM 1601 C C . PRO A 1 201 ? 4.095 -9.128 13.103 1.00 53.75 201 PRO A C 1
ATOM 1603 O O . PRO A 1 201 ? 4.062 -9.045 11.875 1.00 53.75 201 PRO A O 1
ATOM 1606 N N . ARG A 1 202 ? 5.211 -9.415 13.760 1.00 51.88 202 ARG A N 1
ATOM 1607 C CA . ARG A 1 202 ? 6.442 -9.825 13.094 1.00 51.88 202 ARG A CA 1
ATOM 1608 C C . ARG A 1 202 ? 6.199 -11.181 12.420 1.00 51.88 202 ARG A C 1
ATOM 1610 O O . ARG A 1 202 ? 5.935 -12.144 13.130 1.00 51.88 202 ARG A O 1
ATOM 1617 N N . SER A 1 203 ? 6.503 -11.324 11.132 1.00 37.84 203 SER A N 1
ATOM 1618 C CA . SER A 1 203 ? 7.506 -12.353 10.843 1.00 37.84 203 SER A CA 1
ATOM 1619 C C . SER A 1 203 ? 8.780 -11.875 11.554 1.00 37.84 203 SER A C 1
ATOM 1621 O O . SER A 1 203 ? 9.170 -10.717 11.391 1.00 37.84 203 SER A O 1
ATOM 1623 N N . LEU A 1 204 ? 9.318 -12.685 12.470 1.00 45.00 204 LEU A N 1
ATOM 1624 C CA . LEU A 1 204 ? 10.434 -12.366 13.374 1.00 45.00 204 LEU A CA 1
ATOM 1625 C C . LEU A 1 204 ? 11.440 -11.342 12.802 1.00 45.00 204 LEU A C 1
ATOM 1627 O O . LEU A 1 204 ? 12.101 -11.609 11.813 1.00 45.00 204 LEU A O 1
ATOM 1631 N N . PHE A 1 205 ? 11.593 -10.219 13.514 1.00 34.62 205 PHE A N 1
ATOM 1632 C CA . PHE A 1 205 ? 12.740 -9.296 13.475 1.00 34.62 205 PHE A CA 1
ATOM 1633 C C . PHE A 1 205 ? 13.115 -8.636 12.128 1.00 34.62 205 PHE A C 1
ATOM 1635 O O . PHE A 1 205 ? 13.748 -9.241 11.278 1.00 34.62 205 PHE A O 1
ATOM 1642 N N . ASP A 1 206 ? 12.945 -7.309 12.036 1.00 39.44 206 ASP A N 1
ATOM 1643 C CA . ASP A 1 206 ? 13.942 -6.464 11.355 1.00 39.44 206 ASP A CA 1
ATOM 1644 C C . ASP A 1 206 ? 14.718 -5.732 12.456 1.00 39.44 206 ASP A C 1
ATOM 1646 O O . ASP A 1 206 ? 14.184 -4.889 13.184 1.00 39.44 206 ASP A O 1
ATOM 1650 N N . GLY A 1 207 ? 15.953 -6.178 12.671 1.00 41.66 207 GLY A N 1
ATOM 1651 C CA . GLY A 1 207 ? 16.875 -5.698 13.689 1.00 41.66 207 GLY A CA 1
ATOM 1652 C C . GLY A 1 207 ? 17.371 -4.283 13.416 1.00 41.66 207 GLY A C 1
ATOM 1653 O O . GLY A 1 207 ? 18.560 -4.069 13.208 1.00 41.66 207 GLY A O 1
ATOM 1654 N N . ARG A 1 208 ? 16.484 -3.292 13.500 1.00 36.12 208 ARG A N 1
ATOM 1655 C CA . ARG A 1 208 ? 16.877 -1.894 13.687 1.00 36.12 208 ARG A CA 1
ATOM 1656 C C . ARG A 1 208 ? 16.308 -1.392 15.001 1.00 36.12 208 ARG A C 1
ATOM 1658 O O . ARG A 1 208 ? 15.095 -1.267 15.165 1.00 36.12 208 ARG A O 1
ATOM 1665 N N . LYS A 1 209 ? 17.207 -1.130 15.954 1.00 34.09 209 LYS A N 1
ATOM 1666 C CA . LYS A 1 209 ? 16.899 -0.356 17.158 1.00 34.09 209 LYS A CA 1
ATOM 1667 C C . LYS A 1 209 ? 16.202 0.937 16.723 1.00 34.09 209 LYS A C 1
ATOM 1669 O O . LYS A 1 209 ? 16.689 1.620 15.823 1.00 34.09 209 LYS A O 1
ATOM 1674 N N . ARG A 1 210 ? 15.078 1.264 17.372 1.00 35.66 210 ARG A N 1
ATOM 1675 C CA . ARG A 1 210 ? 14.538 2.631 17.381 1.00 35.66 210 ARG A CA 1
ATOM 1676 C C . ARG A 1 210 ? 15.698 3.574 17.736 1.00 35.66 210 ARG A C 1
ATOM 1678 O O . ARG A 1 210 ? 16.392 3.268 18.710 1.00 35.66 210 ARG A O 1
ATOM 1685 N N . PRO A 1 211 ? 15.924 4.691 17.025 1.00 30.53 211 PRO A N 1
ATOM 1686 C CA . PRO A 1 211 ? 16.658 5.789 17.627 1.00 30.53 211 PRO A CA 1
ATOM 1687 C C . PRO A 1 211 ? 15.914 6.152 18.913 1.00 30.53 211 PRO A C 1
ATOM 1689 O O . PRO A 1 211 ? 14.725 6.479 18.871 1.00 30.53 211 PRO A O 1
ATOM 1692 N N . LYS A 1 212 ? 16.583 6.008 20.061 1.00 31.97 212 LYS A N 1
ATOM 1693 C CA . LYS A 1 212 ? 16.201 6.798 21.224 1.00 31.97 212 LYS A CA 1
ATOM 1694 C C . LYS A 1 212 ? 16.438 8.243 20.802 1.00 31.97 212 LYS A C 1
ATOM 1696 O O . LYS A 1 212 ? 17.507 8.572 20.300 1.00 31.97 212 LYS A O 1
ATOM 1701 N N . PHE A 1 213 ? 15.390 9.043 20.886 1.00 25.31 213 PHE A N 1
ATOM 1702 C CA . PHE A 1 213 ? 15.530 10.483 20.866 1.00 25.31 213 PHE A CA 1
ATOM 1703 C C . PHE A 1 213 ? 15.644 10.883 22.333 1.00 25.31 213 PHE A C 1
ATOM 1705 O O . PHE A 1 213 ? 14.641 11.079 23.014 1.00 25.31 213 PHE A O 1
ATOM 1712 N N . ASP A 1 214 ? 16.863 10.825 22.855 1.00 29.97 214 ASP A N 1
ATOM 1713 C CA . ASP A 1 214 ? 17.236 11.449 24.113 1.00 29.97 214 ASP A CA 1
ATOM 1714 C C . ASP A 1 214 ? 17.550 12.922 23.841 1.00 29.97 214 ASP A C 1
ATOM 1716 O O . ASP A 1 214 ? 18.527 13.287 23.191 1.00 29.97 214 ASP A O 1
ATOM 1720 N N . ASP A 1 215 ? 16.629 13.750 24.319 1.00 33.28 215 ASP A N 1
ATOM 1721 C CA . ASP A 1 215 ? 16.744 15.190 24.450 1.00 33.28 215 ASP A CA 1
ATOM 1722 C C . ASP A 1 215 ? 17.727 15.491 25.585 1.00 33.28 215 A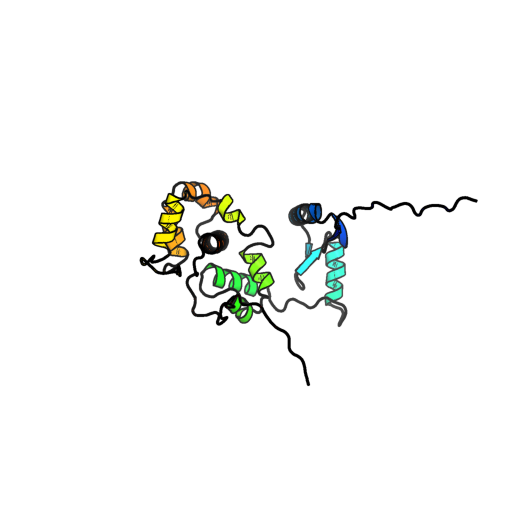SP A C 1
ATOM 1724 O O . ASP A 1 215 ? 17.418 15.256 26.752 1.00 33.28 215 ASP A O 1
ATOM 1728 N N . THR A 1 216 ? 18.935 15.952 25.266 1.00 33.31 216 THR A N 1
ATOM 1729 C CA . THR A 1 216 ? 19.703 16.827 26.159 1.00 33.31 216 THR A CA 1
ATOM 1730 C C . THR A 1 216 ? 20.693 17.622 25.322 1.00 33.31 216 THR A C 1
ATOM 1732 O O . THR A 1 216 ? 21.590 17.075 24.681 1.00 33.31 216 THR A O 1
ATOM 1735 N N . GLY A 1 217 ? 20.505 18.938 25.314 1.00 28.98 217 GLY A N 1
ATOM 1736 C CA . GLY A 1 217 ? 21.454 19.865 24.731 1.00 28.98 217 GLY A CA 1
ATOM 1737 C C . GLY A 1 217 ? 22.797 19.907 25.465 1.00 28.98 217 GLY A C 1
ATOM 1738 O O . GLY A 1 217 ? 22.991 19.310 26.521 1.00 28.98 217 GLY A O 1
ATOM 1739 N N . ASN A 1 218 ? 23.656 20.757 24.903 1.00 28.48 218 ASN A N 1
ATOM 1740 C CA . ASN A 1 218 ? 24.844 21.378 25.484 1.00 28.48 218 ASN A CA 1
ATOM 1741 C C . ASN A 1 218 ? 26.199 20.855 24.983 1.00 28.48 218 ASN A C 1
ATOM 1743 O O . ASN A 1 218 ? 26.583 19.713 25.195 1.00 28.48 218 ASN A O 1
ATOM 1747 N N . GLY A 1 219 ? 26.975 21.813 24.470 1.00 27.67 219 GLY A N 1
ATOM 1748 C CA . GLY A 1 219 ? 28.344 21.978 24.946 1.00 27.67 219 GLY A CA 1
ATOM 1749 C C . GLY A 1 219 ? 29.452 21.495 24.024 1.00 27.67 219 GLY A C 1
ATOM 1750 O O . GLY A 1 219 ? 29.855 20.342 24.062 1.00 27.67 219 GLY A O 1
ATOM 1751 N N . ARG A 1 220 ? 30.014 22.461 23.290 1.00 30.47 220 ARG A N 1
ATOM 1752 C CA . ARG A 1 220 ? 31.417 22.541 22.845 1.00 30.47 220 ARG A CA 1
ATOM 1753 C C . ARG A 1 220 ? 32.405 21.741 23.712 1.00 30.47 220 ARG A C 1
ATOM 1755 O O . ARG A 1 220 ? 32.329 21.835 24.938 1.00 30.47 220 ARG A O 1
ATOM 1762 N N . LYS A 1 221 ? 33.426 21.167 23.060 1.00 32.81 221 LYS A N 1
ATOM 1763 C CA . LYS A 1 221 ? 34.863 21.449 23.290 1.00 32.81 221 LYS A CA 1
ATOM 1764 C C . LYS A 1 221 ? 35.737 20.658 22.303 1.00 32.81 221 LYS A C 1
ATOM 1766 O O . LYS A 1 221 ? 35.746 19.437 22.324 1.00 32.81 221 LYS A O 1
ATOM 1771 N N . ASP A 1 222 ? 36.341 21.414 21.390 1.00 32.66 222 ASP A N 1
ATOM 1772 C CA . ASP A 1 222 ? 37.771 21.507 21.057 1.00 32.66 222 ASP A CA 1
ATOM 1773 C C . ASP A 1 222 ? 38.710 20.289 21.162 1.00 32.66 222 ASP A C 1
ATOM 1775 O O . ASP A 1 222 ? 38.765 19.629 22.195 1.00 32.66 222 ASP A O 1
ATOM 1779 N N . LEU A 1 223 ? 39.600 20.238 20.151 1.00 36.47 223 LEU A N 1
ATOM 1780 C CA . LEU A 1 223 ? 41.024 19.842 20.186 1.00 36.47 223 LEU A CA 1
ATOM 1781 C C . LEU A 1 223 ? 41.314 18.346 20.446 1.00 36.47 223 LEU A C 1
ATOM 1783 O O . LEU A 1 223 ? 40.793 17.755 21.380 1.00 36.47 223 LEU A O 1
ATOM 1787 N N . ILE A 1 224 ? 42.164 17.649 19.686 1.00 36.47 224 ILE A N 1
ATOM 1788 C CA . ILE A 1 224 ? 43.405 17.991 18.963 1.00 36.47 224 ILE A CA 1
ATOM 1789 C C . ILE A 1 224 ? 43.461 17.165 17.672 1.00 36.47 224 ILE A C 1
ATOM 1791 O O . ILE A 1 224 ? 43.032 15.990 17.722 1.00 36.47 224 ILE A O 1
#

pLDDT: mean 72.68, std 17.37, range [25.31, 90.5]

Radius of gyration: 24.47 Å; chains: 1; bounding box: 65×78×63 Å

Foldseek 3Di:
DDDDDPDPPPPPPQDWDQDQEPRDIDRPVCNVVVVVVQVVQDFDAAQFAGRTYSDPVVNVVLVVLVVDPPRHDHGQPAHPVLLVVLQCCCQQQVAHLVVSCVVSVNDSVRSCCVQQNPDDLLCLCVVQPDDPVLLVVLQVVQFVDDVPDPAGEGPDGLLVSLVVVCVDPSCVVCCVVQVRTGRSSSSNVVNSCVVVVYDYDDPDDPPDDDPDPDDDDDDDDDDD